Protein AF-A0A957AXA4-F1 (afdb_monomer)

Nearest PDB structures (foldseek):
  7nyv-assembly1_L  TM=6.004E-01  e=1.277E-07  Escherichia coli B
  6tjv-assembly1_F  TM=4.909E-01  e=4.546E-06  Thermosynechococcus vestitus BP-1
  7qru-assembly1_D  TM=7.253E-01  e=8.544E-04  Alkalihalophilus pseudofirmus
  6z16-assembly1_d  TM=6.894E-01  e=2.165E-03  Anoxybacillus flavithermus WK1
  8e73-assembly1_2M  TM=6.837E-01  e=1.200E-02  Vigna radiata

Secondary structure (DSSP, 8-state):
-HHHHHHHHHHHHHHHS---GGG---TTTTSHHHHHHHHHHHHHHHT-TTSHHHHHHHHHHHHHHHHS-HHHHHHHHHHHHHHHHHHHHHHIIIIISPP-----PPPPPHHHHHHHHHHHHHHHHGGGGHHHHHHHHHHH-TTS------HHHHHHHHHH-HHHHHHHHHHHHHHHHHHTTTTTHHHHHHTHHHHHHHHTGGGHHHHHHHHHHHHHHHHHHHHTT--S-HHHHHHHHHHHHHHHHHHHHT-

Sequence (251 aa):
FKALLFLGAGAVIHALGTRDMRQMGGLRKQMPVVSTTFMIGAAALIGLPIFNGFWSKELILESGLEGGPIWANVGTLLGAGITAFYAFRMVWMVLFGQPQGKTHVHDAGIPMKTALIPLAFGTLTSWLLIGRFGSWLQATLPYEQLNVESTEEMLLAIITTPATYLALAIVALGMAAWWQRERLTGLARSLQGVGRAAANGFGFEALNQGAVSLTQKAAAALQVTQTGQLNWNVLGIVVALVVVLLVLAGV

pLDDT: mean 91.18, std 6.46, range [58.69, 98.0]

Mean predicted aligned error: 7.31 Å

Solvent-accessible surface area (backbone atoms only — not comparable to full-atom values): 13351 Å² total; per-residue (Å²): 60,69,68,30,36,53,52,31,50,49,48,51,29,70,57,66,75,51,87,57,58,88,58,33,20,43,35,42,82,46,21,51,68,50,40,52,33,28,49,51,16,40,41,15,66,40,36,43,83,74,18,33,43,18,58,63,49,47,57,51,50,53,56,29,69,78,76,44,59,67,70,57,50,53,47,51,44,52,48,37,13,54,39,12,22,56,43,47,45,48,51,40,34,41,34,69,27,70,62,57,75,89,72,88,54,66,50,72,55,71,75,55,48,68,55,37,52,58,39,34,49,46,26,50,51,51,54,76,44,46,24,63,49,38,52,52,47,41,73,72,40,74,88,54,92,68,87,65,53,48,53,66,55,50,50,51,54,52,71,68,36,69,64,50,57,53,46,52,49,35,24,49,48,18,37,48,52,51,74,44,40,82,78,42,46,68,62,53,58,75,41,42,66,59,52,52,36,58,74,50,56,67,47,51,56,59,52,50,52,48,55,52,51,51,52,51,50,52,50,54,61,55,48,67,74,66,74,84,49,67,69,60,55,52,51,50,52,51,53,51,50,53,53,52,51,36,60,73,69,74,106

Foldseek 3Di:
DVVLQVLLLVQLCVQQVDPDLQLAEACCVQAVLSLVLNVLVLCLQLQDPQWPNVLVLLVVLVVCVVDNDPVVNVVSLLVSLLSLQVSLVSSCSHHVNDNRDPRRGHHDDPVSSVVRVVVSVCRRCVLQCQLVVQVVVCVVCVVDPRPRDHSVVSVVCLVPDPVNVSSVVSSVVSNVCNVCVVVCVVVCVVCVVVVVCVVCVVCVVVVVVVVVVVVVVVVVVVVVQPPVDPVSVVVVVVVVVVVVVCVVVVD

Structure (mmCIF, N/CA/C/O backbone):
data_AF-A0A957AXA4-F1
#
_entry.id   AF-A0A957AXA4-F1
#
loop_
_atom_site.group_PDB
_atom_site.id
_atom_site.type_symbol
_atom_site.label_atom_id
_atom_site.label_alt_id
_atom_site.label_comp_id
_atom_site.label_asym_id
_atom_site.label_entity_id
_atom_site.label_seq_id
_atom_site.pdbx_PDB_ins_code
_atom_site.Cartn_x
_atom_site.Cartn_y
_atom_site.Cartn_z
_atom_site.occupancy
_atom_site.B_iso_or_equiv
_atom_site.auth_seq_id
_atom_site.auth_comp_id
_atom_site.auth_asym_id
_atom_site.auth_atom_id
_atom_site.pdbx_PDB_model_num
ATOM 1 N N . PHE A 1 1 ? 5.030 1.115 6.812 1.00 91.94 1 PHE A N 1
ATOM 2 C CA . PHE A 1 1 ? 3.610 1.471 6.606 1.00 91.94 1 PHE A CA 1
ATOM 3 C C . PHE A 1 1 ? 2.664 0.296 6.304 1.00 91.94 1 PHE A C 1
ATOM 5 O O . PHE A 1 1 ? 1.607 0.256 6.916 1.00 91.94 1 PHE A O 1
ATOM 12 N N . LYS A 1 2 ? 2.964 -0.671 5.412 1.00 95.56 2 LYS A N 1
ATOM 13 C CA . LYS A 1 2 ? 2.002 -1.764 5.102 1.00 95.56 2 LYS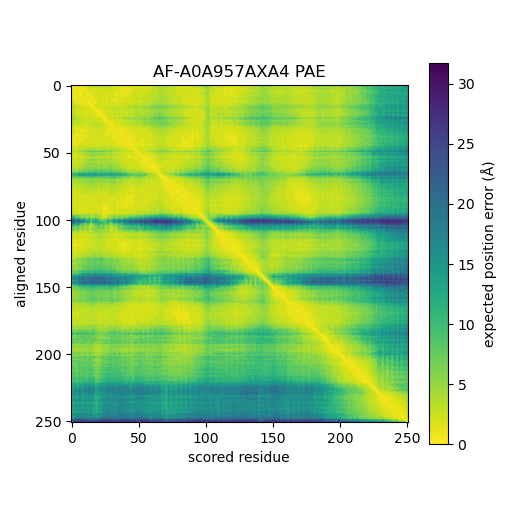 A CA 1
ATOM 14 C C . LYS A 1 2 ? 1.622 -2.611 6.324 1.00 95.56 2 LYS A C 1
ATOM 16 O O . LYS A 1 2 ? 0.441 -2.789 6.587 1.00 95.56 2 LYS A O 1
ATOM 21 N N . ALA A 1 3 ? 2.608 -3.063 7.104 1.00 96.56 3 ALA A N 1
ATOM 22 C CA . ALA A 1 3 ? 2.357 -3.806 8.345 1.00 96.56 3 ALA A CA 1
ATOM 23 C C . ALA A 1 3 ? 1.476 -3.012 9.330 1.00 96.56 3 ALA A C 1
ATOM 25 O O . ALA A 1 3 ? 0.537 -3.555 9.900 1.00 96.56 3 ALA A O 1
ATOM 26 N N . LEU A 1 4 ? 1.727 -1.704 9.453 1.00 96.94 4 LEU A N 1
ATOM 27 C CA . LEU A 1 4 ? 0.931 -0.785 10.269 1.00 96.94 4 LEU A CA 1
ATOM 28 C C . LEU A 1 4 ? -0.536 -0.733 9.820 1.00 96.94 4 LEU A C 1
ATOM 30 O O . LEU A 1 4 ? -1.434 -0.795 10.654 1.00 96.94 4 LEU A O 1
ATOM 34 N N . LEU A 1 5 ? -0.782 -0.670 8.507 1.00 97.19 5 LEU A N 1
ATOM 35 C CA . LEU A 1 5 ? -2.132 -0.684 7.942 1.00 97.19 5 LEU A CA 1
ATOM 36 C C . LEU A 1 5 ? -2.847 -2.017 8.174 1.00 97.19 5 LEU A C 1
ATOM 38 O O . LEU A 1 5 ? -4.017 -2.009 8.544 1.00 97.19 5 LEU A O 1
ATOM 42 N N . PHE A 1 6 ? -2.162 -3.149 7.997 1.00 97.25 6 PHE A N 1
ATOM 43 C CA . PHE A 1 6 ? -2.763 -4.466 8.223 1.00 97.25 6 PHE A CA 1
ATOM 44 C C . PHE A 1 6 ? -3.103 -4.705 9.694 1.00 97.25 6 PHE A C 1
ATOM 46 O O . PHE A 1 6 ? -4.210 -5.150 9.992 1.00 97.25 6 PHE A O 1
ATOM 53 N N . LEU A 1 7 ? -2.198 -4.364 10.615 1.00 96.69 7 LEU A N 1
ATOM 54 C CA . LEU A 1 7 ? -2.457 -4.480 12.051 1.00 96.69 7 LEU A CA 1
ATOM 55 C C . LEU A 1 7 ? -3.549 -3.506 12.508 1.00 96.69 7 LEU A C 1
ATOM 57 O O . LEU A 1 7 ? -4.443 -3.899 13.255 1.00 96.69 7 LEU A O 1
ATOM 61 N N . GLY A 1 8 ? -3.537 -2.266 12.009 1.00 96.25 8 GLY A N 1
ATOM 62 C CA . GLY A 1 8 ? -4.586 -1.287 12.291 1.00 96.25 8 GLY A CA 1
ATOM 63 C C . GLY A 1 8 ? -5.957 -1.730 11.769 1.00 96.25 8 GLY A C 1
ATOM 64 O O . GLY A 1 8 ? -6.941 -1.665 12.503 1.00 96.25 8 GLY A O 1
ATOM 65 N N . ALA A 1 9 ? -6.027 -2.264 10.545 1.00 96.06 9 ALA A N 1
ATOM 66 C CA . ALA A 1 9 ? -7.252 -2.851 10.001 1.00 96.06 9 ALA A CA 1
ATOM 67 C C . ALA A 1 9 ? -7.713 -4.065 10.820 1.00 96.06 9 ALA A C 1
ATOM 69 O O . ALA A 1 9 ? -8.901 -4.196 11.098 1.00 96.06 9 ALA A O 1
ATOM 70 N N . GLY A 1 10 ? -6.785 -4.926 11.251 1.00 95.31 10 GLY A N 1
ATOM 71 C CA . GLY A 1 10 ? -7.076 -6.055 12.134 1.00 95.31 10 GLY A CA 1
ATOM 72 C C . GLY A 1 10 ? -7.685 -5.612 13.465 1.00 95.31 10 GLY A C 1
ATOM 73 O O . GLY A 1 10 ? -8.685 -6.183 13.890 1.00 95.31 10 GLY A O 1
ATOM 74 N N . ALA A 1 11 ? -7.151 -4.551 14.075 1.00 94.94 11 ALA A N 1
ATOM 75 C CA . ALA A 1 11 ? -7.707 -3.970 15.295 1.00 94.94 11 ALA A CA 1
ATOM 76 C C . ALA A 1 11 ? -9.132 -3.426 15.083 1.00 94.94 11 ALA A C 1
ATOM 78 O O . ALA A 1 11 ? -10.009 -3.682 15.905 1.00 94.94 11 ALA A O 1
ATOM 79 N N . VAL A 1 12 ? -9.384 -2.736 13.963 1.00 94.50 12 VAL A N 1
ATOM 80 C CA . VAL A 1 12 ? -10.727 -2.246 13.597 1.00 94.50 12 VAL A CA 1
ATOM 81 C C . VAL A 1 12 ? -11.710 -3.400 13.375 1.00 94.50 12 VAL A C 1
ATOM 83 O O . VAL A 1 12 ? -12.821 -3.372 13.899 1.00 94.50 12 VAL A O 1
ATOM 86 N N . ILE A 1 13 ? -11.309 -4.429 12.624 1.00 94.44 13 ILE A N 1
ATOM 87 C CA . ILE A 1 13 ? -12.151 -5.600 12.339 1.00 94.44 13 ILE A CA 1
ATOM 88 C C . ILE A 1 13 ? -12.454 -6.365 13.627 1.00 94.44 13 ILE A C 1
ATOM 90 O O . ILE A 1 13 ? -13.588 -6.784 13.828 1.00 94.44 13 ILE A O 1
ATOM 94 N N . HIS A 1 14 ? -11.469 -6.528 14.510 1.00 92.94 14 HIS A N 1
ATOM 95 C CA . HIS A 1 14 ? -11.668 -7.183 15.800 1.00 92.94 14 HIS A CA 1
ATOM 96 C C . HIS A 1 14 ? -12.663 -6.416 16.680 1.00 92.94 14 HIS A C 1
ATOM 98 O O . HIS A 1 14 ? -13.513 -7.027 17.317 1.00 92.94 14 HIS A O 1
ATOM 104 N N . ALA A 1 15 ? -12.594 -5.083 16.670 1.00 90.94 15 ALA A N 1
ATOM 105 C CA . ALA A 1 15 ? -13.484 -4.230 17.445 1.00 90.94 15 ALA A CA 1
ATOM 106 C C . ALA A 1 15 ? -14.926 -4.180 16.905 1.00 90.94 15 ALA A C 1
ATOM 108 O O . ALA A 1 15 ? -15.869 -4.087 17.688 1.00 90.94 15 ALA A O 1
ATOM 109 N N . LEU A 1 16 ? -15.108 -4.223 15.580 1.00 91.19 16 LEU A N 1
ATOM 110 C CA . LEU A 1 16 ? -16.427 -4.106 14.944 1.00 91.19 16 LEU A CA 1
ATOM 111 C C . LEU A 1 16 ? -17.066 -5.446 14.551 1.00 91.19 16 LEU A C 1
ATOM 113 O O . LEU A 1 16 ? -18.259 -5.483 14.261 1.00 91.19 16 LEU A O 1
ATOM 117 N N . GLY A 1 17 ? -16.295 -6.530 14.466 1.00 90.75 17 GLY A N 1
ATOM 118 C CA . GLY A 1 17 ? -16.768 -7.844 14.014 1.00 90.75 17 GLY A CA 1
ATOM 119 C C . GLY A 1 17 ? -17.148 -7.918 12.528 1.00 90.75 17 GLY A C 1
ATOM 120 O O . GLY A 1 17 ? -17.576 -8.967 12.055 1.00 90.75 17 GLY A O 1
ATOM 121 N N . THR A 1 18 ? -16.980 -6.833 11.768 1.00 91.50 18 THR A N 1
ATOM 122 C CA . THR A 1 18 ? -17.301 -6.762 10.338 1.00 91.50 18 THR A CA 1
ATOM 123 C C . THR A 1 18 ? -16.086 -6.344 9.522 1.00 91.50 18 THR A C 1
ATOM 125 O O . THR A 1 18 ? -15.224 -5.590 9.973 1.00 91.50 18 THR A O 1
ATOM 128 N N . ARG A 1 19 ? -16.015 -6.848 8.289 1.00 93.69 19 ARG A N 1
ATOM 129 C CA . ARG A 1 19 ? -15.025 -6.449 7.275 1.00 93.69 19 ARG A CA 1
ATOM 130 C C . ARG A 1 19 ? -15.628 -5.506 6.236 1.00 93.69 19 ARG A C 1
ATOM 132 O O . ARG A 1 19 ? -14.906 -4.986 5.388 1.00 93.69 19 ARG A O 1
ATOM 139 N N . ASP A 1 20 ? -16.942 -5.294 6.286 1.00 92.69 20 ASP A N 1
ATOM 140 C CA . ASP A 1 20 ? -17.629 -4.416 5.354 1.00 92.69 20 ASP A CA 1
ATOM 141 C C . ASP A 1 20 ? -17.449 -2.958 5.778 1.00 92.69 20 ASP A C 1
ATOM 143 O O . ASP A 1 20 ? -18.064 -2.485 6.731 1.00 92.69 20 ASP A O 1
ATOM 147 N N . MET A 1 21 ? -16.631 -2.220 5.028 1.00 92.88 21 MET A N 1
ATOM 148 C CA . MET A 1 21 ? -16.370 -0.800 5.277 1.00 92.88 21 MET A CA 1
ATOM 149 C C . MET A 1 21 ? -17.629 0.076 5.238 1.00 92.88 21 MET A C 1
ATOM 151 O O . MET A 1 21 ? -17.610 1.181 5.773 1.00 92.88 21 MET A O 1
ATOM 155 N N . ARG A 1 22 ? -18.721 -0.377 4.606 1.00 90.12 22 ARG A N 1
ATOM 156 C CA . ARG A 1 22 ? -20.007 0.349 4.581 1.00 90.12 22 ARG A CA 1
ATOM 157 C C . ARG A 1 22 ? -20.707 0.344 5.943 1.00 90.12 22 ARG A C 1
ATOM 159 O O . ARG A 1 22 ? -21.545 1.205 6.196 1.00 90.12 22 ARG A O 1
ATOM 166 N N . GLN A 1 23 ? -20.350 -0.616 6.792 1.00 90.06 23 GLN A N 1
ATOM 167 C CA . GLN A 1 23 ? -20.844 -0.785 8.159 1.00 90.06 23 GLN A CA 1
ATOM 168 C C . GLN A 1 23 ? -19.866 -0.209 9.199 1.00 90.06 23 GLN A C 1
ATOM 170 O O . GLN A 1 23 ? -20.035 -0.426 10.393 1.00 90.06 23 GLN A O 1
ATOM 175 N N . MET A 1 24 ? -18.824 0.503 8.760 1.00 92.38 24 MET A N 1
ATOM 176 C CA . MET A 1 24 ? -17.855 1.176 9.627 1.00 92.38 24 MET A CA 1
ATOM 177 C C . MET A 1 24 ? -18.108 2.691 9.636 1.00 92.38 24 MET A C 1
ATOM 179 O O . MET A 1 24 ? -18.805 3.217 8.769 1.00 92.38 24 MET A O 1
ATOM 183 N N . GLY A 1 25 ? -17.518 3.399 10.600 1.00 92.62 25 GLY A N 1
ATOM 184 C CA . GLY A 1 25 ? -17.546 4.861 10.661 1.00 92.62 25 GLY A CA 1
ATOM 185 C C . GLY A 1 25 ? -17.369 5.397 12.079 1.00 92.62 25 GLY A C 1
ATOM 186 O O . GLY A 1 25 ? -17.630 4.705 13.061 1.00 92.62 25 GLY A O 1
ATOM 187 N N . GLY A 1 26 ? -16.912 6.644 12.200 1.00 91.44 26 GLY A N 1
ATOM 188 C CA . GLY A 1 26 ? -16.832 7.349 13.482 1.00 91.44 26 GLY A CA 1
ATOM 189 C C . GLY A 1 26 ? -15.827 6.786 14.493 1.00 91.44 26 GLY A C 1
ATOM 190 O O . GLY A 1 26 ? -15.943 7.063 15.690 1.00 91.44 26 GLY A O 1
ATOM 191 N N . LEU A 1 27 ? -14.840 6.006 14.047 1.00 92.62 27 LEU A N 1
ATOM 192 C CA . LEU A 1 27 ? -13.877 5.351 14.939 1.00 92.62 27 LEU A CA 1
ATOM 193 C C . LEU A 1 27 ? -12.784 6.282 15.472 1.00 92.62 27 LEU A C 1
ATOM 195 O O . LEU A 1 27 ? -12.164 5.954 16.482 1.00 92.62 27 LEU A O 1
ATOM 199 N N . ARG A 1 28 ? -12.580 7.465 14.866 1.00 93.44 28 ARG A N 1
ATOM 200 C CA . ARG A 1 28 ? -11.501 8.396 15.254 1.00 93.44 28 ARG A CA 1
ATOM 201 C C . ARG A 1 28 ? -11.468 8.696 16.756 1.00 93.44 28 ARG A C 1
ATOM 203 O O . ARG A 1 28 ? -10.393 8.765 17.342 1.00 93.44 28 ARG A O 1
ATOM 210 N N . LYS A 1 29 ? -12.641 8.914 17.361 1.00 89.19 29 LYS A N 1
ATOM 211 C CA . LYS A 1 29 ? -12.772 9.232 18.794 1.00 89.19 29 LYS A CA 1
ATOM 212 C C . LYS A 1 29 ? -12.773 7.986 19.685 1.00 89.19 29 LYS A C 1
ATOM 214 O O . LYS A 1 29 ? -12.400 8.087 20.845 1.00 89.19 29 LYS A O 1
ATOM 219 N N . GLN A 1 30 ? -13.193 6.841 19.150 1.00 90.62 30 GLN A N 1
ATOM 220 C CA . GLN A 1 30 ? -13.362 5.592 19.902 1.00 90.62 30 GLN A CA 1
ATOM 221 C C . GLN A 1 30 ? -12.045 4.809 20.016 1.00 90.62 30 GLN A C 1
ATOM 223 O O . GLN A 1 30 ? -11.773 4.199 21.043 1.00 90.62 30 GLN A O 1
ATOM 228 N N . MET A 1 31 ? -11.199 4.873 18.983 1.00 93.88 31 MET A N 1
ATOM 229 C CA . MET A 1 31 ? -9.916 4.168 18.916 1.00 93.88 31 MET A CA 1
ATOM 230 C C . MET A 1 31 ? -8.779 5.139 18.553 1.00 93.88 31 MET A C 1
ATOM 232 O O . MET A 1 31 ? -8.260 5.082 17.435 1.00 93.88 31 MET A O 1
ATOM 236 N N . PRO A 1 32 ? -8.403 6.095 19.421 1.00 94.19 32 PRO A N 1
ATOM 237 C CA . PRO A 1 32 ? -7.505 7.191 19.049 1.00 94.19 32 PRO A CA 1
ATOM 238 C C . PRO A 1 32 ? -6.106 6.718 18.626 1.00 94.19 32 PRO A C 1
ATOM 240 O O . PRO A 1 32 ? -5.540 7.263 17.673 1.00 94.19 32 PRO A O 1
ATOM 243 N N . VAL A 1 33 ? -5.557 5.683 19.278 1.00 95.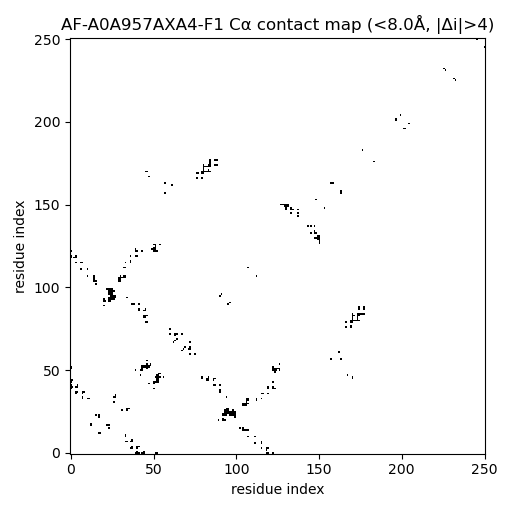81 33 VAL A N 1
ATOM 244 C CA . VAL A 1 33 ? -4.224 5.154 18.940 1.00 95.81 33 VAL A CA 1
ATOM 245 C C . VAL A 1 33 ? -4.261 4.430 17.598 1.00 95.81 33 VAL A C 1
ATOM 247 O O . VAL A 1 33 ? -3.455 4.732 16.714 1.00 95.81 33 VAL A O 1
ATOM 250 N N . VAL A 1 34 ? -5.226 3.525 17.405 1.00 96.31 34 VAL A N 1
ATOM 251 C CA . VAL A 1 34 ? -5.399 2.824 16.123 1.00 96.31 34 VAL A CA 1
ATOM 252 C C . VAL A 1 34 ? -5.681 3.820 15.004 1.00 96.31 34 VAL A C 1
ATOM 254 O O . VAL A 1 34 ? -5.053 3.748 13.959 1.00 96.31 34 VAL A O 1
ATOM 257 N N . SER A 1 35 ? -6.542 4.809 15.234 1.00 96.00 35 SER A N 1
ATOM 258 C CA . SER A 1 35 ? -6.885 5.825 14.234 1.00 96.00 35 SER A CA 1
ATOM 259 C C . SER A 1 35 ? -5.670 6.646 13.809 1.00 96.00 35 SER A C 1
ATOM 261 O O . SER A 1 35 ? -5.434 6.817 12.616 1.00 96.00 35 SER A O 1
ATOM 263 N N . THR A 1 36 ? -4.867 7.117 14.766 1.00 96.69 36 THR A N 1
ATOM 264 C CA . THR A 1 36 ? -3.676 7.934 14.476 1.00 96.69 36 THR A CA 1
ATOM 265 C C . THR A 1 36 ? -2.623 7.124 13.726 1.00 96.69 36 THR A C 1
ATOM 267 O O . THR A 1 36 ? -2.104 7.564 12.701 1.00 96.69 36 THR A O 1
ATOM 270 N N . THR A 1 37 ? -2.337 5.909 14.194 1.00 97.12 37 THR A N 1
ATOM 271 C CA . THR A 1 37 ? -1.356 5.024 13.549 1.00 97.12 37 THR A CA 1
ATOM 272 C C . THR A 1 37 ? -1.826 4.557 12.167 1.00 97.12 37 THR A C 1
ATOM 274 O O . THR A 1 37 ? -1.036 4.533 11.223 1.00 97.12 37 THR A O 1
ATOM 277 N N . PHE A 1 38 ? -3.122 4.294 11.994 1.00 97.31 38 PHE A N 1
ATOM 278 C CA . PHE A 1 38 ? -3.723 3.974 10.699 1.00 97.31 38 PHE A CA 1
ATOM 279 C C . PHE A 1 38 ? -3.644 5.153 9.723 1.00 97.31 38 PHE A C 1
ATOM 281 O O . PHE A 1 38 ? -3.284 4.958 8.563 1.00 97.31 38 PHE A O 1
ATOM 288 N N . MET A 1 39 ? -3.896 6.383 10.187 1.00 97.44 39 MET A N 1
ATOM 289 C CA . MET A 1 39 ? -3.721 7.598 9.381 1.00 97.44 39 MET A CA 1
ATOM 290 C C . MET A 1 39 ? -2.266 7.796 8.945 1.00 97.44 39 MET A C 1
ATOM 292 O O . MET A 1 39 ? -2.036 8.101 7.779 1.00 97.44 39 MET A O 1
ATOM 296 N N . ILE A 1 40 ? -1.289 7.567 9.831 1.00 98.00 40 ILE A N 1
ATOM 297 C CA . ILE A 1 40 ? 0.148 7.606 9.491 1.00 98.00 40 ILE A CA 1
ATOM 298 C C . ILE A 1 40 ? 0.472 6.573 8.404 1.00 98.00 40 ILE A C 1
ATOM 300 O O . ILE A 1 40 ? 1.118 6.890 7.405 1.00 98.00 40 ILE A O 1
ATOM 304 N N . GLY A 1 41 ? -0.012 5.338 8.563 1.00 97.62 41 GLY A N 1
ATOM 305 C CA . GLY A 1 41 ? 0.173 4.283 7.567 1.00 97.62 41 GLY A CA 1
ATOM 306 C C . GLY A 1 41 ? -0.465 4.621 6.219 1.00 97.62 41 GLY A C 1
ATOM 307 O O . GLY A 1 41 ? 0.136 4.372 5.173 1.00 97.62 41 GLY A O 1
ATOM 308 N N . ALA A 1 42 ? -1.658 5.215 6.234 1.00 97.50 42 ALA A N 1
ATOM 309 C CA . ALA A 1 42 ? -2.383 5.594 5.029 1.00 97.50 42 ALA A CA 1
ATOM 310 C C . ALA A 1 42 ? -1.735 6.792 4.330 1.00 97.50 42 ALA A C 1
ATOM 312 O O . ALA A 1 42 ? -1.615 6.779 3.112 1.00 97.50 42 ALA A O 1
ATOM 313 N N . ALA A 1 43 ? -1.254 7.785 5.077 1.00 97.38 43 ALA A N 1
ATOM 314 C CA . ALA A 1 43 ? -0.512 8.921 4.540 1.00 97.38 43 ALA A CA 1
ATOM 315 C C . ALA A 1 43 ? 0.792 8.485 3.851 1.00 97.38 43 ALA A C 1
ATOM 317 O O . ALA A 1 43 ? 1.112 8.957 2.759 1.00 97.38 43 ALA A O 1
ATOM 318 N N . ALA A 1 44 ? 1.494 7.510 4.434 1.00 97.38 44 ALA A N 1
ATOM 319 C CA . ALA A 1 44 ? 2.646 6.878 3.802 1.00 97.38 44 ALA A CA 1
ATOM 320 C C . ALA A 1 44 ? 2.269 6.087 2.539 1.00 97.38 44 ALA A C 1
ATOM 322 O O . ALA A 1 44 ? 2.965 6.176 1.534 1.00 97.38 44 ALA A O 1
ATOM 323 N N . LEU A 1 45 ? 1.151 5.350 2.557 1.00 97.19 45 LEU A N 1
ATOM 324 C CA . LEU A 1 45 ? 0.650 4.638 1.376 1.00 97.19 45 LEU A CA 1
ATOM 325 C C . LEU A 1 45 ? 0.241 5.598 0.250 1.00 97.19 45 LEU A C 1
ATOM 327 O O . LEU A 1 45 ? 0.504 5.306 -0.916 1.00 97.19 45 LEU A O 1
ATOM 331 N N . ILE A 1 46 ? -0.390 6.726 0.584 1.00 96.75 46 ILE A N 1
ATOM 332 C CA . ILE A 1 46 ? -0.729 7.802 -0.356 1.00 96.75 46 ILE A CA 1
ATOM 333 C C . ILE A 1 46 ? 0.563 8.353 -0.977 1.00 96.75 46 ILE A C 1
ATOM 335 O O . ILE A 1 46 ? 0.646 8.474 -2.197 1.00 96.75 46 ILE A O 1
ATOM 339 N N . GLY A 1 47 ? 1.608 8.532 -0.167 1.00 93.81 47 GLY A N 1
ATOM 340 C CA . GLY A 1 47 ? 2.902 9.066 -0.592 1.00 93.81 47 GLY A CA 1
ATOM 341 C C . GLY A 1 47 ? 3.021 10.554 -0.282 1.00 93.81 47 GLY A C 1
ATOM 342 O O . GLY A 1 47 ? 3.388 11.331 -1.150 1.00 93.81 47 GLY A O 1
ATOM 343 N N . LEU A 1 48 ? 2.659 10.969 0.937 1.00 94.62 48 LEU A N 1
ATOM 344 C CA . LEU A 1 48 ? 2.878 12.350 1.374 1.00 94.62 48 LEU A CA 1
ATOM 345 C C . LEU A 1 48 ? 4.359 12.575 1.762 1.00 94.62 48 LEU A C 1
ATOM 347 O O . LEU A 1 48 ? 4.915 11.697 2.428 1.00 94.62 48 LEU A O 1
ATOM 351 N N . PRO A 1 49 ? 4.973 13.738 1.443 1.00 90.50 49 PRO A N 1
ATOM 352 C CA . PRO A 1 49 ? 6.426 13.972 1.536 1.00 90.50 49 PRO A CA 1
ATOM 353 C C . PRO A 1 49 ? 7.123 13.605 2.853 1.00 90.50 49 PRO A C 1
ATOM 355 O O . PRO A 1 49 ? 8.278 13.199 2.869 1.00 90.50 49 PRO A O 1
ATOM 358 N N . ILE A 1 50 ? 6.421 13.712 3.980 1.00 90.69 50 ILE A N 1
ATOM 359 C CA . ILE A 1 50 ? 6.991 13.474 5.317 1.00 90.69 50 ILE A CA 1
ATOM 360 C C . ILE A 1 50 ? 7.221 11.976 5.595 1.00 90.69 50 ILE A C 1
ATOM 362 O O . ILE A 1 50 ? 8.008 11.613 6.467 1.00 90.69 50 ILE A O 1
ATOM 366 N N . PHE A 1 51 ? 6.525 11.084 4.888 1.00 95.00 51 PHE A N 1
ATOM 367 C CA . PHE A 1 51 ? 6.485 9.662 5.218 1.00 95.00 51 PHE A CA 1
ATOM 368 C C . PHE A 1 51 ? 7.383 8.836 4.304 1.00 95.00 51 PHE A C 1
ATOM 370 O O . PHE A 1 51 ? 7.554 9.141 3.128 1.00 95.00 51 PHE A O 1
ATOM 377 N N . ASN A 1 52 ? 7.870 7.703 4.809 1.00 93.19 52 ASN A N 1
ATOM 378 C CA . ASN A 1 52 ? 8.788 6.848 4.056 1.00 93.19 52 ASN A CA 1
ATOM 379 C C . ASN A 1 52 ? 8.256 6.353 2.698 1.00 93.19 52 ASN A C 1
ATOM 381 O O . ASN A 1 52 ? 9.031 6.163 1.768 1.00 93.19 52 ASN A O 1
ATOM 385 N N . GLY A 1 53 ? 6.939 6.185 2.561 1.00 91.19 53 GLY A N 1
ATOM 386 C CA . GLY A 1 53 ? 6.321 5.747 1.312 1.00 91.19 53 GLY A CA 1
ATOM 387 C C . GLY A 1 53 ? 6.370 6.782 0.185 1.00 91.19 53 GLY A C 1
ATOM 388 O O . GLY A 1 53 ? 6.202 6.387 -0.963 1.00 91.19 53 GLY A O 1
ATOM 389 N N . PHE A 1 54 ? 6.614 8.065 0.477 1.00 94.38 54 PHE A N 1
ATOM 390 C CA . PHE A 1 54 ? 6.901 9.071 -0.551 1.00 94.38 54 PHE A CA 1
ATOM 391 C C . PHE A 1 54 ? 8.278 8.831 -1.165 1.00 94.38 54 PHE A C 1
ATOM 393 O O . PHE A 1 54 ? 8.370 8.567 -2.357 1.00 94.38 54 PHE A O 1
ATOM 400 N N . TRP A 1 55 ? 9.317 8.791 -0.329 1.00 91.56 55 TRP A N 1
ATOM 401 C CA . TRP A 1 55 ? 10.702 8.586 -0.757 1.00 91.56 55 TRP A CA 1
ATOM 402 C C . TRP A 1 55 ? 10.876 7.300 -1.566 1.00 91.56 55 TRP A C 1
ATOM 404 O O . TRP A 1 55 ? 11.480 7.314 -2.630 1.00 91.56 55 TRP A O 1
ATOM 414 N N . SER A 1 56 ? 10.264 6.192 -1.129 1.00 90.50 56 SER A N 1
ATOM 415 C CA . SER A 1 56 ? 10.316 4.940 -1.896 1.00 90.50 56 SER A CA 1
ATOM 416 C C . SER A 1 56 ? 9.633 5.023 -3.264 1.00 90.50 56 SER A C 1
ATOM 418 O O . SER A 1 56 ? 10.033 4.304 -4.170 1.00 90.50 56 SER A O 1
ATOM 420 N N . LYS A 1 57 ? 8.577 5.833 -3.419 1.00 91.50 57 LYS A N 1
ATOM 421 C CA . LYS A 1 57 ? 7.897 6.000 -4.712 1.00 91.50 57 LYS A CA 1
ATOM 422 C C . LYS A 1 57 ? 8.673 6.927 -5.633 1.00 91.50 57 LYS A C 1
ATOM 424 O O . LYS A 1 57 ? 8.733 6.644 -6.823 1.00 91.50 57 LYS A O 1
ATOM 429 N N . GLU A 1 58 ? 9.246 7.991 -5.084 1.00 91.38 58 GLU A N 1
ATOM 430 C CA . GLU A 1 58 ? 9.968 8.979 -5.877 1.00 91.38 58 GLU A CA 1
ATOM 431 C C . GLU A 1 58 ? 11.254 8.395 -6.455 1.00 91.38 58 GLU A C 1
ATOM 433 O O . GLU A 1 58 ? 11.463 8.497 -7.654 1.00 91.38 58 GLU A O 1
ATOM 438 N N . LEU A 1 59 ? 12.017 7.636 -5.662 1.00 88.88 59 LEU A N 1
ATOM 439 C CA . LEU A 1 59 ? 13.213 6.936 -6.151 1.00 88.88 59 LEU A CA 1
ATOM 440 C C . LEU A 1 59 ? 12.903 5.968 -7.309 1.00 88.88 59 LEU A C 1
ATOM 442 O O . LEU A 1 59 ? 13.698 5.803 -8.230 1.00 88.88 59 LEU A O 1
ATOM 446 N N . ILE A 1 60 ? 11.728 5.325 -7.287 1.00 89.38 60 ILE A N 1
ATOM 447 C CA . ILE A 1 60 ? 11.279 4.454 -8.385 1.00 89.38 60 ILE A CA 1
ATOM 448 C C . ILE A 1 60 ? 10.874 5.281 -9.610 1.00 89.38 60 ILE A C 1
ATOM 450 O O . ILE A 1 60 ? 11.131 4.864 -10.738 1.00 89.38 60 ILE A O 1
ATOM 454 N N . LEU A 1 61 ? 10.212 6.423 -9.405 1.00 90.25 61 LEU A N 1
ATOM 455 C CA . LEU A 1 61 ? 9.790 7.303 -10.491 1.00 90.25 61 LEU A CA 1
ATOM 456 C C . LEU A 1 61 ? 10.997 7.936 -11.191 1.00 90.25 61 LEU A C 1
ATOM 458 O O . LEU A 1 61 ? 11.044 7.930 -12.416 1.00 90.25 61 LEU A O 1
ATOM 462 N N . GLU A 1 62 ? 11.970 8.420 -10.426 1.00 87.44 62 GLU A N 1
ATOM 463 C CA . GLU A 1 62 ? 13.225 8.994 -10.912 1.00 87.44 62 GLU A CA 1
ATOM 464 C C . GLU A 1 62 ? 14.022 7.971 -11.729 1.00 87.44 62 GLU A C 1
ATOM 466 O O . GLU A 1 62 ? 14.266 8.190 -12.915 1.00 87.44 62 GLU A O 1
ATOM 471 N N . SER A 1 63 ? 14.278 6.785 -11.166 1.00 85.50 63 SER A N 1
ATOM 472 C CA . SER A 1 63 ? 14.945 5.694 -11.892 1.00 85.50 63 SER A CA 1
ATOM 473 C C . SER A 1 63 ? 14.179 5.277 -13.161 1.00 85.50 63 SER A C 1
ATOM 475 O O . SER A 1 63 ? 14.772 4.982 -14.203 1.00 85.50 63 SER A O 1
ATOM 477 N N . GLY A 1 64 ? 12.844 5.299 -13.113 1.00 87.75 64 GLY A N 1
ATOM 478 C CA . GLY A 1 64 ? 11.995 5.047 -14.276 1.00 87.75 64 GLY A CA 1
ATOM 479 C C . GLY A 1 64 ? 12.088 6.131 -15.354 1.00 87.75 64 GLY A C 1
ATOM 480 O O . GLY A 1 64 ? 11.937 5.823 -16.537 1.00 87.75 64 GLY A O 1
ATOM 481 N N . LEU A 1 65 ? 12.344 7.388 -14.995 1.00 87.00 65 LEU A N 1
ATOM 482 C CA . LEU A 1 65 ? 12.505 8.492 -15.948 1.00 87.00 65 LEU A CA 1
ATOM 483 C C . LEU A 1 65 ? 13.870 8.473 -16.643 1.00 87.00 65 LEU A C 1
ATOM 485 O O . LEU A 1 65 ? 13.949 8.876 -17.802 1.00 87.00 65 LEU A O 1
ATOM 489 N N . GLU A 1 66 ? 14.909 7.977 -15.974 1.00 85.38 66 GLU A N 1
ATOM 490 C CA . GLU A 1 66 ? 16.266 7.908 -16.528 1.00 85.38 66 GLU A CA 1
ATOM 491 C C . GLU A 1 66 ? 16.457 6.772 -17.543 1.00 85.38 66 GLU A C 1
ATOM 493 O O . GLU A 1 66 ? 17.188 6.935 -18.520 1.00 85.38 66 GLU A O 1
ATOM 498 N N . GLY A 1 67 ? 15.799 5.624 -17.343 1.00 82.56 67 GLY A N 1
ATOM 499 C CA . GLY A 1 67 ? 16.013 4.438 -18.188 1.00 82.56 67 GLY A CA 1
ATOM 500 C C . GLY A 1 67 ? 14.765 3.627 -18.532 1.00 82.56 67 GLY A C 1
ATOM 501 O O . GLY A 1 67 ? 14.854 2.639 -19.264 1.00 82.56 67 GLY A O 1
ATOM 502 N N . GLY A 1 68 ? 13.598 4.004 -18.010 1.00 86.75 68 GLY A N 1
ATOM 503 C CA . GLY A 1 68 ? 12.351 3.268 -18.191 1.00 86.75 68 GLY A CA 1
ATOM 504 C C . GLY A 1 68 ? 11.530 3.735 -19.399 1.00 86.75 68 GLY A C 1
ATOM 505 O O . GLY A 1 68 ? 11.636 4.874 -19.860 1.00 86.75 68 GLY A O 1
ATOM 506 N N . PRO A 1 69 ? 10.648 2.872 -19.931 1.00 92.06 69 PRO A N 1
ATOM 507 C CA . PRO A 1 69 ? 9.759 3.270 -21.008 1.00 92.06 69 PRO A CA 1
ATOM 508 C C . PRO A 1 69 ? 8.687 4.247 -20.498 1.00 92.06 69 PRO A C 1
ATOM 510 O O . PRO A 1 69 ? 8.083 4.040 -19.446 1.00 92.06 69 PRO A O 1
ATOM 513 N N . ILE A 1 70 ? 8.372 5.275 -21.294 1.00 89.94 70 ILE A N 1
ATOM 514 C CA . ILE A 1 70 ? 7.436 6.355 -20.918 1.00 89.94 70 ILE A CA 1
ATOM 515 C C . ILE A 1 70 ? 6.077 5.818 -20.440 1.00 89.94 70 ILE A C 1
ATOM 517 O O . ILE A 1 70 ? 5.503 6.337 -19.482 1.00 89.94 70 ILE A O 1
ATOM 521 N N . TRP A 1 71 ? 5.561 4.757 -21.069 1.00 92.56 71 TRP A N 1
ATOM 522 C CA . TRP A 1 71 ? 4.275 4.166 -20.688 1.00 92.56 71 TRP A CA 1
ATOM 523 C C . TRP A 1 71 ? 4.277 3.614 -19.254 1.00 92.56 71 TRP A C 1
ATOM 525 O O . TRP A 1 71 ? 3.246 3.676 -18.583 1.00 92.56 71 TRP A O 1
ATOM 535 N N . ALA A 1 72 ? 5.419 3.119 -18.761 1.00 91.81 72 ALA A N 1
ATOM 536 C CA . ALA A 1 72 ? 5.545 2.626 -17.394 1.00 91.81 72 ALA A CA 1
ATOM 537 C C . ALA A 1 72 ? 5.491 3.787 -16.394 1.00 91.81 72 ALA A C 1
ATOM 539 O O . ALA A 1 72 ? 4.776 3.695 -15.401 1.00 91.81 72 ALA A O 1
ATOM 540 N N . ASN A 1 73 ? 6.138 4.914 -16.702 1.00 90.31 73 ASN A N 1
ATOM 541 C CA . ASN A 1 73 ? 6.098 6.119 -15.866 1.00 90.31 73 ASN A CA 1
ATOM 542 C C . ASN A 1 73 ? 4.684 6.707 -15.789 1.00 90.31 73 ASN A C 1
ATOM 544 O O . ASN A 1 73 ? 4.197 7.024 -14.703 1.00 90.31 73 ASN A O 1
ATOM 548 N N . VAL A 1 74 ? 3.975 6.766 -16.922 1.00 92.94 74 VAL A N 1
ATOM 549 C CA . VAL A 1 74 ? 2.552 7.145 -16.948 1.00 92.94 74 VAL A CA 1
ATOM 550 C C . VAL A 1 74 ? 1.720 6.180 -16.097 1.00 92.94 74 VAL A C 1
ATOM 552 O O . VAL A 1 74 ? 0.885 6.623 -15.307 1.00 92.94 74 VAL A O 1
ATOM 555 N N . GLY A 1 75 ? 1.973 4.872 -16.201 1.00 94.06 75 GLY A N 1
ATOM 556 C CA . GLY A 1 75 ? 1.333 3.853 -15.368 1.00 94.06 75 GLY A CA 1
ATOM 557 C C . GLY A 1 75 ? 1.578 4.061 -13.870 1.00 94.06 75 GLY A C 1
ATOM 558 O O . GLY A 1 75 ? 0.630 4.014 -13.085 1.00 94.06 75 GLY A O 1
ATOM 559 N N . THR A 1 76 ? 2.816 4.359 -13.474 1.00 93.06 76 THR A N 1
ATOM 560 C CA . THR A 1 76 ? 3.202 4.656 -12.085 1.00 93.06 76 THR A CA 1
ATOM 561 C C . THR A 1 76 ? 2.480 5.892 -11.555 1.00 93.06 76 THR A C 1
ATOM 563 O O . THR A 1 76 ? 1.902 5.845 -10.467 1.00 93.06 76 THR A O 1
ATOM 566 N N . LEU A 1 77 ? 2.433 6.974 -12.337 1.00 94.25 77 LEU A N 1
ATOM 567 C CA . LEU A 1 77 ? 1.733 8.207 -11.970 1.00 94.25 77 LEU A CA 1
ATOM 568 C C . LEU A 1 77 ? 0.220 7.986 -11.820 1.00 94.25 77 LEU A C 1
ATOM 570 O O . LEU A 1 77 ? -0.367 8.354 -10.799 1.00 94.25 77 LEU A O 1
ATOM 574 N N . LEU A 1 78 ? -0.421 7.319 -12.785 1.00 95.44 78 LEU A N 1
ATOM 575 C CA . LEU A 1 78 ? -1.841 6.959 -12.692 1.00 95.44 78 LEU A CA 1
ATOM 576 C C . LEU A 1 78 ? -2.113 6.056 -11.482 1.00 95.44 78 LEU A C 1
ATOM 578 O O . LEU A 1 78 ? -3.071 6.277 -10.734 1.00 95.44 78 LEU A O 1
ATOM 582 N N . GLY A 1 79 ? -1.241 5.074 -11.252 1.00 95.50 79 GLY A N 1
ATOM 583 C CA . GLY A 1 79 ? -1.278 4.197 -10.088 1.00 95.50 79 GLY A CA 1
ATOM 584 C C . GLY A 1 79 ? -1.177 4.969 -8.773 1.00 95.50 79 GLY A C 1
ATOM 585 O O . GLY A 1 79 ? -1.917 4.665 -7.834 1.00 95.50 79 GLY A O 1
ATOM 586 N N . ALA A 1 80 ? -0.338 6.006 -8.701 1.00 95.75 80 ALA A N 1
ATOM 587 C CA . ALA A 1 80 ? -0.228 6.879 -7.533 1.00 95.75 80 ALA A CA 1
ATOM 588 C C . ALA A 1 80 ? -1.536 7.641 -7.260 1.00 95.75 80 ALA A C 1
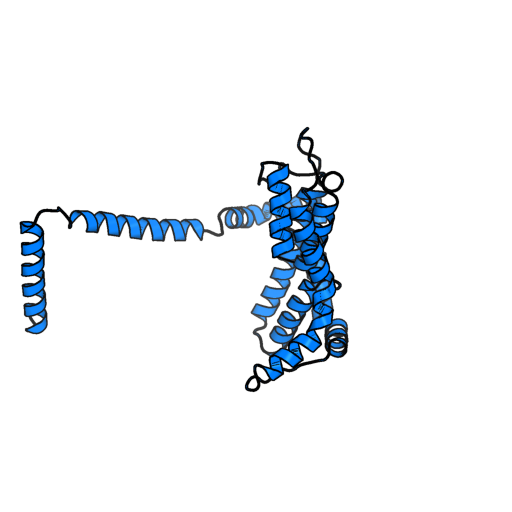ATOM 590 O O . ALA A 1 80 ? -1.999 7.661 -6.117 1.00 95.75 80 ALA A O 1
ATOM 591 N N . GLY A 1 81 ? -2.185 8.177 -8.298 1.00 97.00 81 GLY A N 1
ATOM 592 C CA . GLY A 1 81 ? -3.486 8.847 -8.181 1.00 97.00 81 GLY A CA 1
ATOM 593 C C . GLY A 1 81 ? -4.609 7.909 -7.724 1.00 97.00 81 GLY A C 1
ATOM 594 O O . GLY A 1 81 ? -5.345 8.225 -6.785 1.00 97.00 81 GLY A O 1
ATOM 595 N N . ILE A 1 82 ? -4.704 6.713 -8.319 1.00 96.38 82 ILE A N 1
ATOM 596 C CA . ILE A 1 82 ? -5.665 5.675 -7.900 1.00 96.38 82 ILE A CA 1
ATOM 597 C C . ILE A 1 82 ? -5.392 5.248 -6.451 1.00 96.38 82 ILE A C 1
ATOM 599 O O . ILE A 1 82 ? -6.329 5.092 -5.663 1.00 96.38 82 ILE A O 1
ATOM 603 N N . THR A 1 83 ? -4.115 5.115 -6.083 1.00 96.75 83 THR A N 1
ATOM 604 C CA . THR A 1 83 ? -3.684 4.797 -4.717 1.00 96.75 83 THR A CA 1
ATOM 605 C C . THR A 1 83 ? -4.139 5.844 -3.722 1.00 96.75 83 THR A C 1
ATOM 607 O O . THR A 1 83 ? -4.731 5.507 -2.693 1.00 96.75 83 THR A O 1
ATOM 610 N N . ALA A 1 84 ? -3.924 7.115 -4.050 1.00 97.44 84 ALA A N 1
ATOM 611 C CA . ALA A 1 84 ? -4.367 8.224 -3.230 1.00 97.44 84 ALA A CA 1
ATOM 612 C C . ALA A 1 84 ? -5.891 8.210 -3.046 1.00 97.44 84 ALA A C 1
ATOM 614 O O . ALA A 1 84 ? -6.379 8.317 -1.919 1.00 97.44 84 ALA A O 1
ATOM 615 N N . PHE A 1 85 ? -6.637 7.984 -4.133 1.00 97.19 85 PHE A N 1
ATOM 616 C CA . PHE A 1 85 ? -8.095 7.895 -4.110 1.00 97.19 85 PHE A CA 1
ATOM 617 C C . PHE A 1 85 ? -8.601 6.783 -3.182 1.00 97.19 85 PHE A C 1
ATOM 619 O O . PHE A 1 85 ? -9.396 7.056 -2.276 1.00 97.19 85 PHE A O 1
ATOM 626 N N . TYR A 1 86 ? -8.158 5.530 -3.365 1.00 96.00 86 TYR A N 1
ATOM 627 C CA . TYR A 1 86 ? -8.702 4.423 -2.568 1.00 96.00 86 TYR A CA 1
ATOM 628 C C . TYR A 1 86 ? -8.226 4.464 -1.109 1.00 96.00 86 TYR A C 1
ATOM 630 O O . TYR A 1 86 ? -8.987 4.090 -0.212 1.00 96.00 86 TYR A O 1
ATOM 638 N N . ALA A 1 87 ? -6.998 4.922 -0.844 1.00 97.69 87 ALA A N 1
ATOM 639 C CA . ALA A 1 87 ? -6.465 5.011 0.514 1.00 97.69 87 ALA A CA 1
ATOM 640 C C . ALA A 1 87 ? -7.165 6.124 1.304 1.00 97.69 87 ALA A C 1
ATOM 642 O O . ALA A 1 87 ? -7.584 5.912 2.444 1.00 97.69 87 ALA A O 1
ATOM 643 N N . PHE A 1 88 ? -7.376 7.285 0.681 1.00 97.31 88 PHE A N 1
ATOM 644 C CA . PHE A 1 88 ? -8.112 8.379 1.303 1.00 97.31 88 PHE A CA 1
ATOM 645 C C . PHE A 1 88 ? -9.589 8.020 1.521 1.00 97.31 88 PHE A C 1
ATOM 647 O O . PHE A 1 88 ? -10.123 8.244 2.611 1.00 97.31 88 PHE A O 1
ATOM 654 N N . ARG A 1 89 ? -10.221 7.351 0.543 1.00 96.19 89 ARG A N 1
ATOM 655 C CA . ARG A 1 89 ? -11.553 6.742 0.696 1.00 96.19 89 ARG A CA 1
ATOM 656 C C . ARG A 1 89 ? -11.633 5.841 1.922 1.00 96.19 89 ARG A C 1
ATOM 658 O O . ARG A 1 89 ? -12.590 5.933 2.689 1.00 96.19 89 ARG A O 1
ATOM 665 N N . MET A 1 90 ? -10.644 4.970 2.095 1.00 96.62 90 MET A N 1
ATOM 666 C CA . MET A 1 90 ? -10.599 4.016 3.196 1.00 96.62 90 MET A CA 1
ATOM 667 C C . MET A 1 90 ? -10.535 4.707 4.552 1.00 96.62 90 MET A C 1
ATOM 669 O O . MET A 1 90 ? -11.373 4.439 5.411 1.00 96.62 90 MET A O 1
ATOM 673 N N . VAL A 1 91 ? -9.597 5.638 4.720 1.00 97.00 91 VAL A N 1
ATOM 674 C CA . VAL A 1 91 ? -9.466 6.433 5.949 1.00 97.00 91 VAL A CA 1
ATOM 675 C C . VAL A 1 91 ? -10.763 7.175 6.255 1.00 97.00 91 VAL A C 1
ATOM 677 O O . VAL A 1 91 ? -11.239 7.143 7.391 1.00 97.00 91 VAL A O 1
ATOM 680 N N . TRP A 1 92 ? -11.363 7.806 5.242 1.00 95.81 92 TRP A N 1
ATOM 681 C CA . TRP A 1 92 ? -12.598 8.559 5.412 1.00 95.81 92 TRP A CA 1
ATOM 682 C C . TRP A 1 92 ? -13.754 7.671 5.871 1.00 95.81 92 TRP A C 1
ATOM 684 O O . TRP A 1 92 ? -14.380 7.965 6.885 1.00 95.81 92 TRP A O 1
ATOM 694 N N . MET A 1 93 ? -14.019 6.568 5.164 1.00 94.69 93 MET A N 1
ATOM 695 C CA . MET A 1 93 ? -15.132 5.670 5.486 1.00 94.69 93 MET A CA 1
ATOM 696 C C . MET A 1 93 ? -14.993 5.055 6.883 1.00 94.69 93 MET A C 1
ATOM 698 O O . MET A 1 93 ? -15.964 5.027 7.629 1.00 94.69 93 MET A O 1
ATOM 702 N N . VAL A 1 94 ? -13.791 4.613 7.254 1.00 94.88 94 VAL A N 1
ATOM 703 C CA . VAL A 1 94 ? -13.565 3.894 8.516 1.00 94.88 94 VAL A CA 1
ATOM 704 C C . VAL A 1 94 ? -13.522 4.844 9.720 1.00 94.88 94 VAL A C 1
ATOM 706 O O . VAL A 1 94 ? -14.117 4.555 10.758 1.00 94.88 94 VAL A O 1
ATOM 709 N N . LEU A 1 95 ? -12.842 5.990 9.604 1.00 94.50 95 LEU A N 1
ATOM 710 C CA . LEU A 1 95 ? -12.577 6.866 10.755 1.00 94.50 95 LEU A CA 1
ATOM 711 C C . LEU A 1 95 ? -13.527 8.063 10.859 1.00 94.50 95 LEU A C 1
ATOM 713 O O . LEU A 1 95 ? -13.872 8.462 11.973 1.00 94.50 95 LEU A O 1
ATOM 717 N N . PHE A 1 96 ? -13.924 8.639 9.721 1.00 93.25 96 PHE A N 1
ATOM 718 C CA . PHE A 1 96 ? -14.651 9.915 9.634 1.00 93.25 96 PHE A CA 1
ATOM 719 C C . PHE A 1 96 ? -16.100 9.773 9.148 1.00 93.25 96 PHE A C 1
ATOM 721 O O . PHE A 1 96 ? -16.852 10.744 9.199 1.00 93.25 96 PHE A O 1
ATOM 728 N N . GLY A 1 97 ? -16.499 8.586 8.683 1.00 88.19 97 GLY A N 1
ATOM 729 C CA . GLY A 1 97 ? -17.874 8.280 8.296 1.00 88.19 97 GLY A CA 1
ATOM 730 C C . GLY A 1 97 ? -18.854 8.385 9.466 1.00 88.19 97 GLY A C 1
ATOM 731 O O . GLY A 1 97 ? -18.454 8.482 10.628 1.00 88.19 97 GLY A O 1
ATOM 732 N N . GLN A 1 98 ? -20.151 8.348 9.162 1.00 86.38 98 GLN A N 1
ATOM 733 C CA . GLN A 1 98 ? -21.180 8.308 10.200 1.00 86.38 98 GLN A CA 1
ATOM 734 C C . GLN A 1 98 ? -21.059 7.001 11.003 1.00 86.38 98 GLN A C 1
ATOM 736 O O . GLN A 1 98 ? -20.897 5.947 10.389 1.00 86.38 98 GLN A O 1
ATOM 741 N N . PRO A 1 99 ? -21.114 7.040 12.348 1.00 83.06 99 PRO A N 1
ATOM 742 C CA . PRO A 1 99 ? -21.105 5.831 13.163 1.00 83.06 99 PRO A CA 1
ATOM 743 C C . PRO A 1 99 ? -22.282 4.917 12.798 1.00 83.06 99 PRO A C 1
ATOM 745 O O . PRO A 1 99 ? -23.440 5.311 12.910 1.00 83.06 99 PRO A O 1
ATOM 748 N N . GLN A 1 100 ? -21.978 3.695 12.369 1.00 72.62 100 GLN A N 1
ATOM 749 C CA . GLN A 1 100 ? -22.963 2.676 12.009 1.00 72.62 100 GLN A CA 1
ATOM 750 C C . GLN A 1 100 ? -23.047 1.666 13.165 1.00 72.62 100 GLN A C 1
ATOM 752 O O . GLN A 1 100 ? -22.331 0.671 13.178 1.00 72.62 100 GLN A O 1
ATOM 757 N N . GLY A 1 101 ? -23.866 1.945 14.186 1.00 67.31 101 GLY A N 1
ATOM 758 C CA . GLY A 1 101 ? -24.133 1.005 15.287 1.00 67.31 101 GLY A CA 1
ATOM 759 C C . GLY A 1 101 ? -24.109 1.609 16.696 1.00 67.31 101 GLY A C 1
ATOM 760 O O . GLY A 1 101 ? -23.626 2.717 16.913 1.00 67.31 101 GLY A O 1
ATOM 761 N N . LYS A 1 102 ? -24.655 0.853 17.662 1.00 58.69 102 LYS A N 1
ATOM 762 C CA . LYS A 1 102 ? -24.660 1.163 19.110 1.00 58.69 102 LYS A CA 1
ATOM 763 C C . LYS A 1 102 ? -23.553 0.433 19.886 1.00 58.69 102 LYS A C 1
ATOM 765 O O . LYS A 1 102 ? -23.563 0.425 21.113 1.00 58.69 102 LYS A O 1
ATOM 770 N N . THR A 1 103 ? -22.649 -0.250 19.192 1.00 63.06 103 THR A N 1
ATOM 771 C CA . THR A 1 103 ? -21.633 -1.099 19.813 1.00 63.06 103 THR A CA 1
ATOM 772 C C . THR A 1 103 ? -20.625 -0.230 20.558 1.00 63.06 103 THR A C 1
ATOM 774 O O . THR A 1 103 ? -20.042 0.681 19.974 1.00 63.06 103 THR A O 1
ATOM 777 N N . HIS A 1 104 ? -20.416 -0.502 21.848 1.00 70.25 104 HIS A N 1
ATOM 778 C CA . HIS A 1 104 ? -19.337 0.114 22.614 1.00 70.25 104 HIS A CA 1
ATOM 779 C C . HIS A 1 104 ? -17.997 -0.380 22.065 1.00 70.25 104 HIS A C 1
ATOM 781 O O . HIS A 1 104 ? -17.553 -1.482 22.378 1.00 70.25 104 HIS A O 1
ATOM 787 N N . VAL A 1 105 ? -17.372 0.426 21.209 1.00 82.19 105 VAL A N 1
ATOM 788 C CA . VAL A 1 105 ? -16.040 0.134 20.685 1.00 82.19 105 VAL A CA 1
ATOM 789 C C . VAL A 1 105 ? -15.000 0.594 21.695 1.00 82.19 105 VAL A C 1
ATOM 791 O O . VAL A 1 105 ? -14.971 1.759 22.093 1.00 82.19 105 VAL A O 1
ATOM 794 N N . HIS A 1 106 ? -14.119 -0.324 22.075 1.00 82.50 106 HIS A N 1
ATOM 795 C CA . HIS A 1 106 ? -12.930 -0.012 22.850 1.00 82.50 106 HIS A CA 1
ATOM 796 C C . HIS A 1 106 ? -11.714 0.101 21.932 1.00 82.50 106 HIS A C 1
ATOM 798 O O . HIS A 1 106 ? -11.603 -0.584 20.914 1.00 82.50 106 HIS A O 1
ATOM 804 N N . ASP A 1 107 ? -10.787 0.978 22.307 1.00 83.38 107 ASP A N 1
ATOM 805 C CA . ASP A 1 107 ? -9.481 1.055 21.663 1.00 83.38 107 ASP A CA 1
ATOM 806 C C . ASP A 1 107 ? -8.700 -0.255 21.853 1.00 83.38 107 ASP A C 1
ATOM 808 O O . ASP A 1 107 ? -8.982 -1.053 22.751 1.00 83.38 107 ASP A O 1
ATOM 812 N N . ALA A 1 108 ? -7.698 -0.478 21.005 1.00 87.31 108 ALA A N 1
ATOM 813 C CA . ALA A 1 108 ? -6.961 -1.734 21.016 1.00 87.31 108 ALA A CA 1
ATOM 814 C C . ALA A 1 108 ? -6.215 -1.964 22.342 1.00 87.31 108 ALA A C 1
ATOM 816 O O . ALA A 1 108 ? -5.721 -1.024 22.963 1.00 87.31 108 ALA A O 1
ATOM 817 N N . GLY A 1 109 ? -6.089 -3.225 22.764 1.00 91.62 109 GLY A N 1
ATOM 818 C CA . GLY A 1 109 ? -5.340 -3.586 23.969 1.00 91.62 109 GLY A CA 1
ATOM 819 C C . GLY A 1 109 ? -3.848 -3.237 23.882 1.00 91.62 109 GLY A C 1
ATOM 820 O O . GLY A 1 109 ? -3.301 -3.011 22.799 1.00 91.62 109 GLY A O 1
ATOM 821 N N . ILE A 1 110 ? -3.169 -3.247 25.034 1.00 93.50 110 ILE A N 1
ATOM 822 C CA . ILE A 1 110 ? -1.730 -2.944 25.155 1.00 93.50 110 ILE A CA 1
ATOM 823 C C . ILE A 1 110 ? -0.870 -3.706 24.125 1.00 93.50 110 ILE A C 1
ATOM 825 O O . ILE A 1 110 ? -0.069 -3.043 23.467 1.00 93.50 110 ILE A O 1
ATOM 829 N N . PRO A 1 111 ? -1.060 -5.024 23.884 1.00 93.81 111 PRO A N 1
ATOM 830 C CA . PRO A 1 111 ? -0.233 -5.763 22.923 1.00 93.81 111 PRO A CA 1
ATOM 831 C C . PRO A 1 111 ? -0.321 -5.232 21.486 1.00 93.81 111 PRO A C 1
ATOM 833 O O . PRO A 1 111 ? 0.652 -5.254 20.740 1.00 93.81 111 PRO A O 1
ATOM 836 N N . MET A 1 112 ? -1.486 -4.724 21.080 1.00 94.69 112 MET A N 1
ATOM 837 C CA . MET A 1 112 ? -1.647 -4.130 19.755 1.00 94.69 112 MET A CA 1
ATOM 838 C C . MET A 1 112 ? -1.000 -2.742 19.704 1.00 94.69 112 MET A C 1
ATOM 840 O O . MET A 1 112 ? -0.348 -2.400 18.721 1.00 94.69 112 MET A O 1
ATOM 844 N N . LYS A 1 113 ? -1.118 -1.940 20.771 1.00 94.56 113 LYS A N 1
ATOM 845 C CA . LYS A 1 113 ? -0.482 -0.612 20.836 1.00 94.56 113 LYS A CA 1
ATOM 846 C C . LYS A 1 113 ? 1.043 -0.705 20.754 1.00 94.56 113 LYS A C 1
ATOM 848 O O . LYS A 1 113 ? 1.650 0.082 20.029 1.00 94.56 113 LYS A O 1
ATOM 853 N N . THR A 1 114 ? 1.650 -1.676 21.438 1.00 95.00 114 THR A N 1
ATOM 854 C CA . THR A 1 114 ? 3.104 -1.902 21.390 1.00 95.00 114 THR A CA 1
ATOM 855 C C . THR A 1 114 ? 3.585 -2.361 20.015 1.00 95.00 114 THR A C 1
ATOM 857 O O . THR A 1 114 ? 4.727 -2.085 19.670 1.00 95.00 114 THR A O 1
ATOM 860 N N . ALA A 1 115 ? 2.729 -2.982 19.199 1.00 95.56 115 ALA A N 1
ATOM 861 C CA . ALA A 1 115 ? 3.040 -3.275 17.802 1.00 95.56 115 ALA A CA 1
ATOM 862 C C . ALA A 1 115 ? 2.856 -2.045 16.890 1.00 95.56 115 ALA A C 1
ATOM 864 O O . ALA A 1 115 ? 3.701 -1.758 16.042 1.00 95.56 115 ALA A O 1
ATOM 865 N N . LEU A 1 116 ? 1.765 -1.289 17.058 1.00 97.06 116 LEU A N 1
ATOM 866 C CA . LEU A 1 116 ? 1.422 -0.170 16.173 1.00 97.06 116 LEU A CA 1
ATOM 867 C C . LEU A 1 116 ? 2.358 1.036 16.336 1.00 97.06 116 LEU A C 1
ATOM 869 O O . LEU A 1 116 ? 2.748 1.640 15.338 1.00 97.06 116 LEU A O 1
ATOM 873 N N . ILE A 1 117 ? 2.721 1.402 17.568 1.00 96.75 117 ILE A N 1
ATOM 874 C CA . ILE A 1 117 ? 3.483 2.633 17.838 1.00 96.75 117 ILE A CA 1
ATOM 875 C C . ILE A 1 117 ? 4.889 2.597 17.205 1.00 96.75 117 ILE A C 1
ATOM 877 O O . ILE A 1 117 ? 5.207 3.531 16.465 1.00 96.75 117 ILE A O 1
ATOM 881 N N . PRO A 1 118 ? 5.715 1.545 17.385 1.00 97.44 118 PRO A N 1
ATOM 882 C CA . PRO A 1 118 ? 7.028 1.469 16.739 1.00 97.44 118 PRO A CA 1
ATOM 883 C C . PRO A 1 118 ? 6.933 1.456 15.211 1.00 97.44 118 PRO A C 1
ATOM 885 O O . PRO A 1 118 ? 7.736 2.090 14.530 1.00 97.44 118 PRO A O 1
ATOM 888 N N . LEU A 1 119 ? 5.917 0.789 14.654 1.00 97.19 119 LEU A N 1
ATOM 889 C CA . LEU A 1 119 ? 5.687 0.762 13.209 1.00 97.19 119 LEU A CA 1
ATOM 890 C C . LEU A 1 119 ? 5.271 2.131 12.655 1.00 97.19 119 LEU A C 1
ATOM 892 O O . LEU A 1 119 ? 5.668 2.489 11.541 1.00 97.19 119 LEU A O 1
ATOM 896 N N . ALA A 1 120 ? 4.479 2.899 13.406 1.00 97.56 120 ALA A N 1
ATOM 897 C CA . ALA A 1 120 ? 4.135 4.277 13.068 1.00 97.56 120 ALA A CA 1
ATOM 898 C C . ALA A 1 120 ? 5.366 5.180 13.118 1.00 97.56 120 ALA A C 1
ATOM 900 O O . ALA A 1 120 ? 5.615 5.914 12.162 1.00 97.56 120 ALA A O 1
ATOM 901 N N . PHE A 1 121 ? 6.172 5.055 14.173 1.00 97.12 121 PHE A N 1
ATOM 902 C CA . PHE A 1 121 ? 7.428 5.784 14.302 1.00 97.12 121 PHE A CA 1
ATOM 903 C C . PHE A 1 121 ? 8.371 5.484 13.132 1.00 97.12 121 PHE A C 1
ATOM 905 O O . PHE A 1 121 ? 8.767 6.402 12.421 1.00 97.12 121 PHE A O 1
ATOM 912 N N . GLY A 1 122 ? 8.632 4.208 12.834 1.00 96.25 122 GLY A N 1
ATOM 913 C CA . GLY A 1 122 ? 9.468 3.824 11.693 1.00 96.25 122 GLY A CA 1
ATOM 914 C C . GLY A 1 122 ? 8.901 4.292 10.348 1.00 96.25 122 GLY A C 1
ATOM 915 O O . GLY A 1 122 ? 9.654 4.647 9.448 1.00 96.25 122 GLY A O 1
ATOM 916 N N . THR A 1 123 ? 7.577 4.368 10.200 1.00 96.75 123 THR A N 1
ATOM 917 C CA . THR A 1 123 ? 6.943 4.912 8.986 1.00 96.75 123 THR A CA 1
ATOM 918 C C . THR A 1 123 ? 7.218 6.414 8.799 1.00 96.75 123 THR A C 1
ATOM 920 O O . THR A 1 123 ? 7.315 6.872 7.660 1.00 96.75 123 THR A O 1
ATOM 923 N N . LEU A 1 124 ? 7.386 7.163 9.892 1.00 95.69 124 LEU A N 1
ATOM 924 C CA . LEU A 1 124 ? 7.736 8.587 9.873 1.00 95.69 124 LEU A CA 1
ATOM 925 C C . LEU A 1 124 ? 9.237 8.832 9.695 1.00 95.69 124 LEU A C 1
ATOM 927 O O . LEU A 1 124 ? 9.611 9.789 9.029 1.00 95.69 124 LEU A O 1
ATOM 931 N N . THR A 1 125 ? 10.092 7.998 10.291 1.00 94.31 125 THR A N 1
ATOM 932 C CA . THR A 1 125 ? 11.520 8.326 10.456 1.00 94.31 125 THR A CA 1
ATOM 933 C C . THR A 1 125 ? 12.474 7.497 9.604 1.00 94.31 125 THR A C 1
ATOM 935 O O . THR A 1 125 ? 13.603 7.924 9.391 1.00 94.31 125 THR A O 1
ATOM 938 N N . SER A 1 126 ? 12.057 6.339 9.078 1.00 93.25 126 SER A N 1
ATOM 939 C CA . SER A 1 126 ? 12.980 5.433 8.363 1.00 93.25 126 SER A CA 1
ATOM 940 C C . SER A 1 126 ? 13.632 6.042 7.122 1.00 93.25 126 SER A C 1
ATOM 942 O O . SER A 1 126 ? 14.736 5.636 6.776 1.00 93.25 126 SER A O 1
ATOM 944 N N . TRP A 1 127 ? 13.005 7.026 6.475 1.00 90.50 127 TRP A N 1
ATOM 945 C CA . TRP A 1 127 ? 13.583 7.680 5.299 1.00 90.50 127 TRP A CA 1
ATOM 946 C C . TRP A 1 127 ? 14.854 8.480 5.618 1.00 90.50 127 TRP A C 1
ATOM 948 O O . TRP A 1 127 ? 15.735 8.586 4.773 1.00 90.50 127 TRP A O 1
ATOM 958 N N . LEU A 1 128 ? 15.014 8.953 6.860 1.00 91.88 128 LEU A N 1
ATOM 959 C CA . LEU A 1 128 ? 16.228 9.646 7.314 1.00 91.88 128 LEU A CA 1
ATOM 960 C C . LEU A 1 128 ? 17.473 8.750 7.241 1.00 91.88 128 LEU A C 1
ATOM 962 O O . LEU A 1 128 ? 18.601 9.237 7.199 1.00 91.88 128 LEU A O 1
ATOM 966 N N . LEU A 1 129 ? 17.269 7.431 7.235 1.00 91.06 129 LEU A N 1
ATOM 967 C CA . LEU A 1 129 ? 18.332 6.437 7.179 1.00 91.06 129 LEU A CA 1
ATOM 968 C C . LEU A 1 129 ? 18.689 6.021 5.747 1.00 91.06 129 LEU A C 1
ATOM 970 O O . LEU A 1 129 ? 19.593 5.204 5.603 1.00 91.06 129 LEU A O 1
ATOM 974 N N . ILE A 1 130 ? 18.030 6.554 4.708 1.00 87.19 130 ILE A N 1
ATOM 975 C CA . ILE A 1 130 ? 18.224 6.102 3.3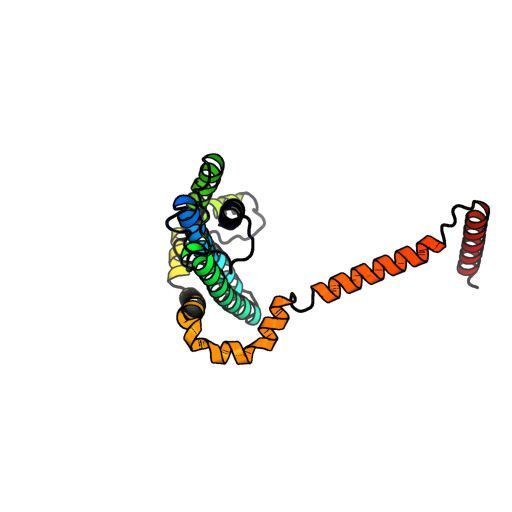19 1.00 87.19 130 ILE A CA 1
ATOM 976 C C . ILE A 1 130 ? 19.686 6.208 2.875 1.00 87.19 130 ILE A C 1
ATOM 978 O O . ILE A 1 130 ? 20.226 5.200 2.432 1.00 87.19 130 ILE A O 1
ATOM 982 N N . GLY A 1 131 ? 20.364 7.345 3.070 1.00 85.88 131 GLY A N 1
ATOM 983 C CA . GLY A 1 131 ? 21.768 7.481 2.652 1.00 85.88 131 GLY A CA 1
ATOM 984 C C . GLY A 1 131 ? 22.708 6.503 3.372 1.00 85.88 131 GLY A C 1
ATOM 985 O O . GLY A 1 131 ? 23.563 5.870 2.759 1.00 85.88 131 GLY A O 1
ATOM 986 N N . ARG A 1 132 ? 22.498 6.292 4.682 1.00 88.69 132 ARG A N 1
ATOM 987 C CA . ARG A 1 132 ? 23.256 5.298 5.472 1.00 88.69 132 ARG A CA 1
ATOM 988 C C . ARG A 1 132 ? 22.975 3.865 5.038 1.00 88.69 132 ARG A C 1
ATOM 990 O O . ARG A 1 132 ? 23.862 3.019 5.066 1.00 88.69 132 ARG A O 1
ATOM 997 N N . PHE A 1 133 ? 21.728 3.582 4.691 1.00 88.00 133 PHE A N 1
ATOM 998 C CA . PHE A 1 133 ? 21.337 2.278 4.192 1.00 88.00 133 PHE A CA 1
ATOM 999 C C . PHE A 1 133 ? 21.943 2.023 2.808 1.00 88.00 133 PHE A C 1
ATOM 1001 O O . PHE A 1 133 ? 22.475 0.942 2.582 1.00 88.00 133 PHE A O 1
ATOM 1008 N N . GLY A 1 134 ? 21.940 3.025 1.924 1.00 86.12 134 GLY A N 1
ATOM 1009 C CA . GLY A 1 134 ? 22.558 2.955 0.601 1.00 86.12 134 GLY A CA 1
ATOM 1010 C C . GLY A 1 134 ? 24.056 2.661 0.669 1.00 86.12 134 GLY A C 1
ATOM 1011 O O . GLY A 1 134 ? 24.526 1.754 -0.014 1.00 86.12 134 GLY A O 1
ATOM 1012 N N . SER A 1 135 ? 24.795 3.336 1.556 1.00 85.94 135 SER A N 1
ATOM 1013 C CA . SER A 1 135 ? 26.236 3.082 1.711 1.00 85.94 135 SER A CA 1
ATOM 1014 C C . SER A 1 135 ? 26.533 1.685 2.257 1.00 85.94 135 SER A C 1
ATOM 1016 O O . SER A 1 135 ? 27.466 1.021 1.805 1.00 85.94 135 SER A O 1
ATOM 1018 N N . TRP A 1 136 ? 25.706 1.186 3.181 1.00 88.19 136 TRP A N 1
ATOM 1019 C CA . TRP A 1 136 ? 25.815 -0.194 3.654 1.00 88.19 136 TRP A CA 1
ATOM 1020 C C . TRP A 1 136 ? 25.497 -1.217 2.552 1.00 88.19 136 TRP A C 1
ATOM 1022 O O . TRP A 1 136 ? 26.164 -2.252 2.449 1.00 88.19 136 TRP A O 1
ATOM 1032 N N . LEU A 1 137 ? 24.517 -0.914 1.698 1.00 87.25 137 LEU A N 1
ATOM 1033 C CA . LEU A 1 137 ? 24.146 -1.754 0.563 1.00 87.25 137 LEU A CA 1
ATOM 1034 C C . LEU A 1 137 ? 25.275 -1.820 -0.475 1.00 87.25 137 LEU A C 1
ATOM 1036 O O . LEU A 1 137 ? 25.612 -2.912 -0.919 1.00 87.25 137 LEU A O 1
ATOM 1040 N N . GLN A 1 138 ? 25.926 -0.692 -0.771 1.00 86.44 138 GLN A N 1
ATOM 1041 C CA . GLN A 1 138 ? 27.096 -0.625 -1.654 1.00 86.44 138 GLN A CA 1
ATOM 1042 C C . GLN A 1 138 ? 28.295 -1.406 -1.111 1.00 86.44 138 GLN A C 1
ATOM 1044 O O . GLN A 1 138 ? 28.950 -2.123 -1.862 1.00 86.44 138 GLN A O 1
ATOM 1049 N N . ALA A 1 139 ? 28.548 -1.343 0.198 1.00 87.12 139 ALA A N 1
ATOM 1050 C CA . ALA A 1 139 ? 29.590 -2.158 0.822 1.00 87.12 139 ALA A CA 1
ATOM 1051 C C . ALA A 1 139 ? 29.299 -3.670 0.722 1.00 87.12 139 ALA A C 1
ATOM 1053 O O . ALA A 1 139 ? 30.226 -4.476 0.660 1.00 87.12 139 ALA A O 1
ATOM 1054 N N . THR A 1 140 ? 28.020 -4.055 0.709 1.00 89.06 140 THR A N 1
ATOM 1055 C CA . THR A 1 140 ? 27.581 -5.459 0.640 1.00 89.06 140 THR A CA 1
ATOM 1056 C C . THR A 1 140 ? 27.499 -5.977 -0.802 1.00 89.06 140 THR A C 1
ATOM 1058 O O . THR A 1 140 ? 27.723 -7.163 -1.040 1.00 89.06 140 THR A O 1
ATOM 1061 N N . LEU A 1 141 ? 27.203 -5.101 -1.766 1.00 86.69 141 LEU A N 1
ATOM 1062 C CA . LEU A 1 141 ? 27.048 -5.408 -3.191 1.00 86.69 141 LEU A CA 1
ATOM 1063 C C . LEU A 1 141 ? 28.071 -4.618 -4.029 1.00 86.69 141 LEU A C 1
ATOM 1065 O O . LEU A 1 141 ? 27.690 -3.735 -4.795 1.00 86.69 141 LEU A O 1
ATOM 1069 N N . PRO A 1 142 ? 29.375 -4.931 -3.919 1.00 76.12 142 PRO A N 1
ATOM 1070 C CA . PRO A 1 142 ? 30.435 -4.136 -4.544 1.00 76.12 142 PRO A CA 1
ATOM 1071 C C . PRO A 1 142 ? 30.466 -4.233 -6.078 1.00 76.12 142 PRO A C 1
ATOM 1073 O O . PRO A 1 142 ? 31.125 -3.427 -6.728 1.00 76.12 142 PRO A O 1
ATOM 1076 N N . TYR A 1 143 ? 29.791 -5.229 -6.658 1.00 76.75 143 TYR A N 1
ATOM 1077 C CA . TYR A 1 143 ? 29.740 -5.447 -8.107 1.00 76.75 143 TYR A CA 1
ATOM 1078 C C . TYR A 1 143 ? 28.598 -4.688 -8.796 1.00 76.75 143 TYR A C 1
ATOM 1080 O O . TYR A 1 143 ? 28.586 -4.606 -10.022 1.00 76.75 143 TYR A O 1
ATOM 1088 N N . GLU A 1 144 ? 27.680 -4.102 -8.025 1.00 75.25 144 GLU A N 1
ATOM 1089 C CA . GLU A 1 144 ? 26.575 -3.307 -8.548 1.00 75.25 144 GLU A CA 1
ATOM 1090 C C . GLU A 1 144 ? 26.955 -1.819 -8.487 1.00 75.25 144 GLU A C 1
ATOM 1092 O O . GLU A 1 144 ? 27.338 -1.305 -7.433 1.00 75.25 144 GLU A O 1
ATOM 1097 N N . GLN A 1 145 ? 26.858 -1.101 -9.610 1.00 67.81 145 GLN A N 1
ATOM 1098 C CA . GLN A 1 145 ? 27.092 0.347 -9.638 1.00 67.81 145 GLN A CA 1
ATOM 1099 C C . GLN A 1 145 ? 25.902 1.072 -9.006 1.00 67.81 145 GLN A C 1
ATOM 1101 O O . GLN A 1 145 ? 24.970 1.497 -9.684 1.00 67.81 145 GLN A O 1
ATOM 1106 N N . LEU A 1 146 ? 25.915 1.169 -7.680 1.00 72.31 146 LEU A N 1
ATOM 1107 C CA . LEU A 1 146 ? 24.908 1.901 -6.924 1.00 72.31 146 LEU A CA 1
ATOM 1108 C C . LEU A 1 146 ? 25.326 3.365 -6.825 1.00 72.31 146 LEU A C 1
ATOM 1110 O O . LEU A 1 146 ? 26.342 3.683 -6.202 1.00 72.31 146 LEU A O 1
ATOM 1114 N N . ASN A 1 147 ? 24.516 4.251 -7.401 1.00 69.12 147 ASN A N 1
ATOM 1115 C CA . ASN A 1 147 ? 24.607 5.686 -7.159 1.00 69.12 147 ASN A CA 1
ATOM 1116 C C . ASN A 1 147 ? 24.081 5.962 -5.748 1.00 69.12 147 ASN A C 1
ATOM 1118 O O . ASN A 1 147 ? 22.882 6.123 -5.527 1.00 69.12 147 ASN A O 1
ATOM 1122 N N . VAL A 1 148 ? 24.980 5.909 -4.765 1.00 73.88 148 VAL A N 1
ATOM 1123 C CA . VAL A 1 148 ? 24.646 6.210 -3.373 1.00 73.88 148 VAL A CA 1
ATOM 1124 C C . VAL A 1 148 ? 24.794 7.704 -3.154 1.00 73.88 148 VAL A C 1
ATOM 1126 O O . VAL A 1 148 ? 25.896 8.203 -2.936 1.00 73.88 148 VAL A O 1
ATOM 1129 N N . GLU A 1 149 ? 23.669 8.401 -3.185 1.00 78.12 149 GLU A N 1
ATOM 1130 C CA . GLU A 1 149 ? 23.592 9.792 -2.757 1.00 78.12 149 GLU A CA 1
ATOM 1131 C C . GLU A 1 149 ? 23.403 9.881 -1.241 1.00 78.12 149 GLU A C 1
ATOM 1133 O O . GLU A 1 149 ? 22.803 9.010 -0.590 1.00 78.12 149 GLU A O 1
ATOM 1138 N N . SER A 1 150 ? 23.920 10.953 -0.650 1.00 83.94 150 SER A N 1
ATOM 1139 C CA . SER A 1 150 ? 23.607 11.283 0.736 1.00 83.94 150 SER A CA 1
ATOM 1140 C C . SER A 1 150 ? 22.118 11.623 0.894 1.00 83.94 150 SER A C 1
ATOM 1142 O O . SER A 1 150 ? 21.430 12.007 -0.050 1.00 83.94 150 SER A O 1
ATOM 1144 N N . THR A 1 151 ? 21.591 11.516 2.120 1.00 85.25 151 THR A N 1
ATOM 1145 C CA . THR A 1 151 ? 20.181 11.853 2.391 1.00 85.25 151 THR A CA 1
ATOM 1146 C C . THR A 1 151 ? 19.853 13.310 2.025 1.00 85.25 151 THR A C 1
ATOM 1148 O O . THR A 1 151 ? 18.718 13.601 1.659 1.00 85.25 151 THR A O 1
ATOM 1151 N N . GLU A 1 152 ? 20.825 14.221 2.128 1.00 85.44 152 GLU A N 1
ATOM 1152 C CA . GLU A 1 152 ? 20.656 15.640 1.790 1.00 85.44 152 GLU A CA 1
ATOM 1153 C C . GLU A 1 152 ? 20.620 15.869 0.278 1.00 85.44 152 GLU A C 1
ATOM 1155 O O . GLU A 1 152 ? 19.734 16.573 -0.206 1.00 85.44 152 GLU A O 1
ATOM 1160 N N . GLU A 1 153 ? 21.531 15.238 -0.464 1.00 85.31 153 GLU A N 1
ATOM 1161 C CA . GLU A 1 153 ? 21.557 15.287 -1.931 1.00 85.31 153 GLU A CA 1
ATOM 1162 C C . GLU A 1 153 ? 20.263 14.722 -2.515 1.00 85.31 153 GLU A C 1
ATOM 1164 O O . GLU A 1 153 ? 19.595 15.422 -3.272 1.00 85.31 153 GLU A O 1
ATOM 1169 N N . MET A 1 154 ? 19.826 13.551 -2.042 1.00 85.81 154 MET A N 1
ATOM 1170 C CA . MET A 1 154 ? 18.552 12.947 -2.443 1.00 85.81 154 MET A CA 1
ATOM 1171 C C . MET A 1 154 ? 17.363 13.880 -2.152 1.00 85.81 154 MET A C 1
ATOM 1173 O O . MET A 1 154 ? 16.428 13.988 -2.945 1.00 85.81 154 MET A O 1
ATOM 1177 N N . LEU A 1 155 ? 17.369 14.571 -1.007 1.00 88.00 155 LEU A N 1
ATOM 1178 C CA . LEU A 1 155 ? 16.305 15.511 -0.650 1.00 88.00 155 LEU A CA 1
ATOM 1179 C C . LEU A 1 155 ? 16.270 16.710 -1.604 1.00 88.00 155 LEU A C 1
ATOM 1181 O O . LEU A 1 155 ? 15.187 17.122 -2.023 1.00 88.00 155 LEU A O 1
ATOM 1185 N N . LEU A 1 156 ? 17.432 17.253 -1.966 1.00 88.56 156 LEU A N 1
ATOM 1186 C CA . LEU A 1 156 ?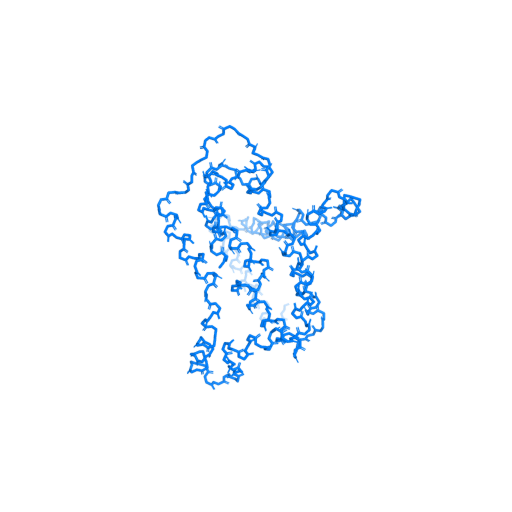 17.532 18.344 -2.934 1.00 88.56 156 LEU A CA 1
ATOM 1187 C C . LEU A 1 156 ? 17.150 17.888 -4.348 1.00 88.56 156 LEU A C 1
ATOM 1189 O O . LEU A 1 156 ? 16.384 18.591 -5.012 1.00 88.56 156 LEU A O 1
ATOM 1193 N N . ALA A 1 157 ? 17.609 16.716 -4.786 1.00 87.12 157 ALA A N 1
ATOM 1194 C CA . ALA A 1 157 ? 17.271 16.132 -6.082 1.00 87.12 157 ALA A CA 1
ATOM 1195 C C . ALA A 1 157 ? 15.751 15.951 -6.225 1.00 87.12 157 ALA A C 1
ATOM 1197 O O . ALA A 1 157 ? 15.128 16.487 -7.146 1.00 87.12 157 ALA A O 1
ATOM 1198 N N . ILE A 1 158 ? 15.115 15.326 -5.233 1.00 87.75 158 ILE A N 1
ATOM 1199 C CA . ILE A 1 158 ? 13.669 15.084 -5.240 1.00 87.75 158 ILE A CA 1
ATOM 1200 C C . ILE A 1 158 ? 12.868 16.389 -5.188 1.00 87.75 158 ILE A C 1
ATOM 1202 O O . ILE A 1 158 ? 11.880 16.531 -5.909 1.00 87.75 158 ILE A O 1
ATOM 1206 N N . ILE A 1 159 ? 13.257 17.362 -4.360 1.00 87.62 159 ILE A N 1
ATOM 1207 C CA . ILE A 1 159 ? 12.502 18.622 -4.247 1.00 87.62 159 ILE A CA 1
ATOM 1208 C C . ILE A 1 159 ? 12.650 19.478 -5.508 1.00 87.62 159 ILE A C 1
ATOM 1210 O O . ILE A 1 159 ? 11.713 20.180 -5.871 1.00 87.62 159 ILE A O 1
ATOM 1214 N N . THR A 1 160 ? 13.794 19.437 -6.188 1.00 89.62 160 THR A N 1
ATOM 1215 C CA . THR A 1 160 ? 14.014 20.238 -7.404 1.00 89.62 160 THR A CA 1
ATOM 1216 C C . THR A 1 160 ? 13.440 19.593 -8.665 1.00 89.62 160 THR A C 1
ATOM 1218 O O . THR A 1 160 ? 13.206 20.291 -9.655 1.00 89.62 160 THR A O 1
ATOM 1221 N N . THR A 1 161 ? 13.143 18.294 -8.627 1.00 89.94 161 THR A N 1
ATOM 1222 C CA . THR A 1 161 ? 12.644 17.546 -9.782 1.00 89.94 161 THR A CA 1
ATOM 1223 C C . THR A 1 161 ? 11.191 17.913 -10.135 1.00 89.94 161 THR A C 1
ATOM 1225 O O . THR A 1 161 ? 10.281 17.758 -9.315 1.00 89.94 161 THR A O 1
ATOM 1228 N N . PRO A 1 162 ? 10.902 18.345 -11.384 1.00 90.56 162 PRO A N 1
ATOM 1229 C CA . PRO A 1 162 ? 9.537 18.670 -11.817 1.00 90.56 162 PRO A CA 1
ATOM 1230 C C . PRO A 1 162 ? 8.555 17.492 -11.736 1.00 90.56 162 PRO A C 1
ATOM 1232 O O . PRO A 1 162 ? 7.361 17.691 -11.493 1.00 90.56 162 PRO A O 1
ATOM 1235 N N . ALA A 1 163 ? 9.045 16.263 -11.934 1.00 90.31 163 ALA A N 1
ATOM 1236 C CA . ALA A 1 163 ? 8.228 15.052 -11.878 1.00 90.31 163 ALA A CA 1
ATOM 1237 C C . ALA A 1 163 ? 7.621 14.818 -10.486 1.00 90.31 163 ALA A C 1
ATOM 1239 O O . ALA A 1 163 ? 6.451 14.436 -10.405 1.00 90.31 163 ALA A O 1
ATOM 1240 N N . THR A 1 164 ? 8.340 15.166 -9.416 1.00 92.81 164 THR A N 1
ATOM 1241 C CA . THR A 1 164 ? 7.855 15.118 -8.032 1.00 92.81 164 THR A CA 1
ATOM 1242 C C . THR A 1 164 ? 6.589 15.950 -7.859 1.00 92.81 164 THR A C 1
ATOM 1244 O O . THR A 1 164 ? 5.585 15.496 -7.305 1.00 92.81 164 THR A O 1
ATOM 1247 N N . TYR A 1 165 ? 6.585 17.181 -8.378 1.00 94.00 165 TYR A N 1
ATOM 1248 C CA . TYR A 1 165 ? 5.425 18.069 -8.287 1.00 94.00 165 TYR A CA 1
ATOM 1249 C C . TYR A 1 165 ? 4.241 17.558 -9.107 1.00 94.00 165 TYR A C 1
ATOM 1251 O O . TYR A 1 165 ? 3.095 17.666 -8.663 1.00 94.00 165 TYR A O 1
ATOM 1259 N N . LEU A 1 166 ? 4.502 16.957 -10.271 1.00 94.69 166 LEU A N 1
ATOM 1260 C CA . LEU A 1 166 ? 3.469 16.296 -11.065 1.00 94.69 166 LEU A CA 1
ATOM 1261 C C . LEU A 1 166 ? 2.878 15.089 -10.320 1.00 94.69 166 LEU A C 1
ATOM 1263 O O . LEU A 1 166 ? 1.654 14.943 -10.261 1.00 94.69 166 LEU A O 1
ATOM 1267 N N . ALA A 1 167 ? 3.717 14.253 -9.706 1.00 94.81 167 ALA A N 1
ATOM 1268 C CA . ALA A 1 167 ? 3.281 13.116 -8.903 1.00 94.81 167 ALA A CA 1
ATOM 1269 C C . ALA A 1 167 ? 2.423 13.569 -7.712 1.00 94.81 167 ALA A C 1
ATOM 1271 O O . ALA A 1 167 ? 1.325 13.042 -7.501 1.00 94.81 167 ALA A O 1
ATOM 1272 N N . LEU A 1 168 ? 2.858 14.605 -6.988 1.00 96.12 168 LEU A N 1
ATOM 1273 C CA . LEU A 1 168 ? 2.094 15.208 -5.893 1.00 96.12 168 LEU A CA 1
ATOM 1274 C C . LEU A 1 168 ? 0.768 15.812 -6.370 1.00 96.12 168 LEU A C 1
ATOM 1276 O O . LEU A 1 168 ? -0.251 15.648 -5.695 1.00 96.12 168 LEU A O 1
ATOM 1280 N N . ALA A 1 169 ? 0.743 16.454 -7.541 1.00 97.06 169 ALA A N 1
ATOM 1281 C CA . ALA A 1 169 ? -0.488 16.966 -8.136 1.00 97.06 169 ALA A CA 1
ATOM 1282 C C . ALA A 1 169 ? -1.472 15.829 -8.457 1.00 97.06 169 ALA A C 1
ATOM 1284 O O . ALA A 1 169 ? -2.655 15.932 -8.135 1.00 97.06 169 ALA A O 1
ATOM 1285 N N . ILE A 1 170 ? -0.999 14.713 -9.017 1.00 97.06 170 ILE A N 1
ATOM 1286 C CA . ILE A 1 170 ? -1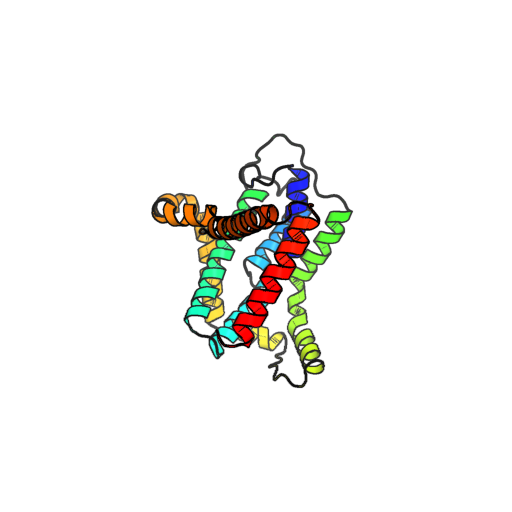.841 13.546 -9.320 1.00 97.06 170 ILE A CA 1
ATOM 1287 C C . ILE A 1 170 ? -2.360 12.877 -8.040 1.00 97.06 170 ILE A C 1
ATOM 1289 O O . ILE A 1 170 ? -3.534 12.502 -7.964 1.00 97.06 170 ILE A O 1
ATOM 1293 N N . VAL A 1 171 ? -1.525 12.778 -7.005 1.00 97.25 171 VAL A N 1
ATOM 1294 C CA . VAL A 1 171 ? -1.939 12.317 -5.671 1.00 97.25 171 VAL A CA 1
ATOM 1295 C C . VAL A 1 171 ? -3.031 13.228 -5.097 1.00 97.25 171 VAL A C 1
ATOM 1297 O O . VAL A 1 171 ? -4.071 12.737 -4.643 1.00 97.25 171 VAL A O 1
ATOM 1300 N N . ALA A 1 172 ? -2.845 14.548 -5.172 1.00 97.38 172 ALA A N 1
ATOM 1301 C CA . ALA A 1 172 ? -3.830 15.526 -4.721 1.00 97.38 172 ALA A CA 1
ATOM 1302 C C . ALA A 1 172 ? -5.143 15.428 -5.514 1.00 97.38 172 ALA A C 1
ATOM 1304 O O . ALA A 1 172 ? -6.217 15.462 -4.912 1.00 97.38 172 ALA A O 1
ATOM 1305 N N . LEU A 1 173 ? -5.077 15.228 -6.835 1.00 97.25 173 LEU A N 1
ATOM 1306 C CA . LEU A 1 173 ? -6.248 14.982 -7.681 1.00 97.25 173 LEU A CA 1
ATOM 1307 C C . LEU A 1 173 ? -6.994 13.711 -7.261 1.00 97.25 173 LEU A C 1
ATOM 1309 O O . LEU A 1 173 ? -8.219 13.734 -7.157 1.00 97.25 173 LEU A O 1
ATOM 1313 N N . GLY A 1 174 ? -6.280 12.624 -6.954 1.00 96.81 174 GLY A N 1
ATOM 1314 C CA . GLY A 1 174 ? -6.881 11.390 -6.440 1.00 96.81 174 GLY A CA 1
ATOM 1315 C C . GLY A 1 174 ? -7.627 11.603 -5.118 1.00 96.81 174 GLY A C 1
ATOM 1316 O O . GLY A 1 174 ? -8.771 11.165 -4.962 1.00 96.81 174 GLY A O 1
ATOM 1317 N N . MET A 1 175 ? -7.030 12.337 -4.176 1.00 97.25 175 MET A N 1
ATOM 1318 C CA . MET A 1 175 ? -7.690 12.696 -2.912 1.00 97.25 175 MET A CA 1
ATOM 1319 C C . MET A 1 175 ? -8.900 13.616 -3.138 1.00 97.25 175 MET A C 1
ATOM 1321 O O . MET A 1 175 ? -9.976 13.381 -2.577 1.00 97.25 175 MET A O 1
ATOM 1325 N N . ALA A 1 176 ? -8.751 14.632 -3.991 1.00 96.44 176 ALA A N 1
ATOM 1326 C CA . ALA A 1 176 ? -9.807 15.579 -4.336 1.00 96.44 176 ALA A CA 1
ATOM 1327 C C . ALA A 1 176 ? -10.991 14.892 -5.030 1.00 96.44 176 ALA A C 1
ATOM 1329 O O . ALA A 1 176 ? -12.141 15.226 -4.740 1.00 96.44 176 ALA A O 1
ATOM 1330 N N . ALA A 1 177 ? -10.734 13.894 -5.878 1.00 95.69 177 ALA A N 1
ATOM 1331 C CA . ALA A 1 177 ? -11.774 13.110 -6.534 1.00 95.69 177 ALA A CA 1
ATOM 1332 C C . ALA A 1 177 ? -12.660 12.370 -5.518 1.00 95.69 177 ALA A C 1
ATOM 1334 O O . ALA A 1 177 ? -13.883 12.354 -5.657 1.00 95.69 177 ALA A O 1
ATOM 1335 N N . TRP A 1 178 ? -12.088 11.810 -4.446 1.00 94.50 178 TRP A N 1
ATOM 1336 C CA . TRP A 1 178 ? -12.903 11.233 -3.370 1.00 94.50 178 TRP A CA 1
ATOM 1337 C C . TRP A 1 178 ? -13.623 12.305 -2.542 1.00 94.50 178 TRP A C 1
ATOM 1339 O O . TRP A 1 178 ? -14.793 12.139 -2.177 1.00 94.50 178 TRP A O 1
ATOM 1349 N N . TRP A 1 179 ? -12.949 13.418 -2.246 1.00 93.69 179 TRP A N 1
ATOM 1350 C CA . TRP A 1 179 ? -13.555 14.525 -1.504 1.00 93.69 179 TRP A CA 1
ATOM 1351 C C . TRP A 1 179 ? -14.799 15.070 -2.218 1.00 93.69 179 TRP A C 1
ATOM 1353 O O . TRP A 1 179 ? -15.842 15.269 -1.599 1.00 93.69 179 TRP A O 1
ATOM 1363 N N . GLN A 1 180 ? -14.723 15.218 -3.541 1.00 94.38 180 GLN A N 1
ATOM 1364 C CA . GLN A 1 180 ? -15.791 15.730 -4.403 1.00 94.38 180 GLN A CA 1
ATOM 1365 C C . GLN A 1 180 ? -16.660 14.620 -5.020 1.00 94.38 180 GLN A C 1
ATOM 1367 O O . GLN A 1 180 ? -17.361 14.857 -6.007 1.00 94.38 180 GLN A O 1
ATOM 1372 N N . ARG A 1 181 ? -16.660 13.412 -4.439 1.00 92.50 181 ARG A N 1
ATOM 1373 C CA . ARG A 1 181 ? -17.377 12.235 -4.970 1.00 92.50 181 ARG A CA 1
ATOM 1374 C C . ARG A 1 181 ? -18.858 12.481 -5.278 1.00 92.50 181 ARG A C 1
ATOM 1376 O O . ARG A 1 181 ? -19.384 11.886 -6.210 1.00 92.50 181 ARG A O 1
ATOM 1383 N N . GLU A 1 182 ? -19.525 13.362 -4.530 1.00 90.69 182 GLU A N 1
ATOM 1384 C CA . GLU A 1 182 ? -20.940 13.709 -4.739 1.00 90.69 182 GLU A CA 1
ATOM 1385 C C . GLU A 1 182 ? -21.159 14.465 -6.060 1.00 90.69 182 GLU A C 1
ATOM 1387 O O . GLU A 1 182 ? -22.123 14.200 -6.780 1.00 90.69 182 GLU A O 1
ATOM 1392 N N . ARG A 1 183 ? -20.209 15.331 -6.442 1.00 92.44 183 ARG A N 1
ATOM 1393 C CA . ARG A 1 183 ? -20.219 16.059 -7.723 1.00 92.44 183 ARG A CA 1
ATOM 1394 C C . ARG A 1 183 ? -19.849 15.156 -8.899 1.00 92.44 183 ARG A C 1
ATOM 1396 O O . ARG A 1 183 ? -20.353 15.336 -10.001 1.00 92.44 183 ARG A O 1
ATOM 1403 N N . LEU A 1 184 ? -19.002 14.155 -8.659 1.00 90.88 184 LEU 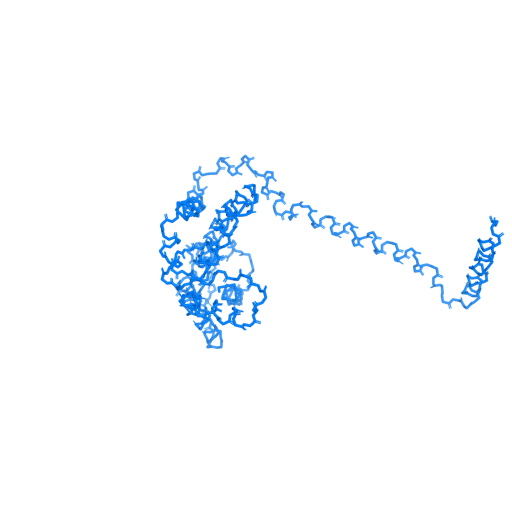A N 1
ATOM 1404 C CA . LEU A 1 184 ? -18.530 13.206 -9.675 1.00 90.88 184 LEU A CA 1
ATOM 1405 C C . LEU A 1 184 ? -19.484 12.024 -9.910 1.00 90.88 184 LEU A C 1
ATOM 1407 O O . LEU A 1 184 ? -19.140 11.091 -10.632 1.00 90.88 184 LEU A O 1
ATOM 1411 N N . THR A 1 185 ? -20.691 12.047 -9.344 1.00 88.25 185 THR A N 1
ATOM 1412 C CA . THR A 1 185 ? -21.677 10.963 -9.494 1.00 88.25 185 THR A CA 1
ATOM 1413 C C . THR A 1 185 ? -22.050 10.686 -10.952 1.00 88.25 185 THR A C 1
ATOM 1415 O O . THR A 1 185 ? -22.215 9.523 -11.316 1.00 88.25 185 THR A O 1
ATOM 1418 N N . GLY A 1 186 ? -22.133 11.713 -11.806 1.00 89.69 186 GLY A N 1
ATOM 1419 C CA . GLY A 1 186 ? -22.380 11.544 -13.245 1.00 89.69 186 GLY A CA 1
ATOM 1420 C C . GLY A 1 186 ? -21.269 10.758 -13.953 1.00 89.69 186 GLY A C 1
ATOM 1421 O O . GLY A 1 186 ? -21.548 9.804 -14.676 1.00 89.69 186 GLY A O 1
ATOM 1422 N N . LEU A 1 187 ? -20.009 11.092 -13.666 1.00 88.25 187 LEU A N 1
ATOM 1423 C CA . LEU A 1 187 ? -18.835 10.390 -14.195 1.00 88.25 187 LEU A CA 1
ATOM 1424 C C . LEU A 1 187 ? -18.708 8.975 -13.609 1.00 88.25 187 LEU A C 1
ATOM 1426 O O . LEU A 1 187 ? -18.387 8.021 -14.310 1.00 88.25 187 LEU A O 1
ATOM 1430 N N . ALA A 1 188 ? -19.037 8.796 -12.330 1.00 88.31 188 ALA A N 1
ATOM 1431 C CA . ALA A 1 188 ? -19.088 7.471 -11.720 1.00 88.31 188 ALA A CA 1
ATOM 1432 C C . ALA A 1 188 ? -20.154 6.573 -12.378 1.00 88.31 188 ALA A C 1
ATOM 1434 O O . ALA A 1 188 ? -19.952 5.364 -12.490 1.00 88.31 188 ALA A O 1
ATOM 1435 N N . ARG A 1 189 ? -21.277 7.149 -12.837 1.00 90.38 189 ARG A N 1
ATOM 1436 C CA . ARG A 1 189 ? -22.314 6.416 -13.580 1.00 90.38 189 ARG A CA 1
ATOM 1437 C C . ARG A 1 189 ? -21.837 5.981 -14.965 1.00 90.38 189 ARG A C 1
ATOM 1439 O O . ARG A 1 189 ? -22.082 4.833 -15.326 1.00 90.38 189 ARG A O 1
ATOM 1446 N N . SER A 1 190 ? -21.129 6.835 -15.708 1.00 92.69 190 SER A N 1
ATOM 1447 C CA . SER A 1 190 ? -20.593 6.452 -17.025 1.00 92.69 190 SER A CA 1
ATOM 1448 C C . SER A 1 190 ? -19.537 5.344 -16.926 1.00 92.69 190 SER A C 1
ATOM 1450 O O . SER A 1 190 ? -19.463 4.482 -17.797 1.00 92.69 190 SER A O 1
ATOM 1452 N N . LEU A 1 191 ? -18.784 5.294 -15.822 1.00 92.44 191 LEU A N 1
ATOM 1453 C CA . LEU A 1 191 ? -17.766 4.271 -15.557 1.00 92.44 191 LEU A CA 1
ATOM 1454 C C . LEU A 1 191 ? -18.287 3.032 -14.804 1.00 92.44 191 LEU A C 1
ATOM 1456 O O . LEU A 1 191 ? -17.491 2.222 -14.323 1.00 92.44 191 LEU A O 1
ATOM 1460 N N . GLN A 1 192 ? -19.605 2.819 -14.711 1.00 91.38 192 GLN A N 1
ATOM 1461 C CA . GLN A 1 192 ? -20.165 1.657 -14.003 1.00 91.38 192 GLN A CA 1
ATOM 1462 C C . GLN A 1 192 ? -19.676 0.312 -14.548 1.00 91.38 192 GLN A C 1
ATOM 1464 O O . GLN A 1 192 ? -19.509 -0.624 -13.769 1.00 91.38 192 GLN A O 1
ATOM 1469 N N . GLY A 1 193 ? -19.420 0.206 -15.857 1.00 91.94 193 GLY A N 1
ATOM 1470 C CA . GLY A 1 193 ? -18.850 -1.004 -16.457 1.00 91.94 193 GLY A CA 1
ATOM 1471 C C . GLY A 1 193 ? -17.477 -1.343 -15.874 1.00 91.94 193 GLY A C 1
ATOM 1472 O O . GLY A 1 193 ? -17.251 -2.474 -15.445 1.00 91.94 193 GLY A O 1
ATOM 1473 N N . VAL A 1 194 ? -16.606 -0.337 -15.750 1.00 90.88 194 VAL A N 1
ATOM 1474 C CA . VAL A 1 194 ? -15.287 -0.474 -15.111 1.00 90.88 194 VAL A CA 1
ATOM 1475 C C . VAL A 1 194 ? -15.444 -0.834 -13.636 1.00 90.88 194 VAL A C 1
ATOM 1477 O O . VAL A 1 194 ? -14.761 -1.728 -13.147 1.00 90.88 194 VAL A O 1
ATOM 1480 N N . GLY A 1 195 ? -16.389 -0.202 -12.933 1.00 89.38 195 GLY A N 1
ATOM 1481 C CA . GLY A 1 195 ? -16.693 -0.529 -11.538 1.00 89.38 195 GLY A CA 1
ATOM 1482 C C . GLY A 1 195 ? -17.145 -1.981 -11.340 1.00 89.38 195 GLY A C 1
ATOM 1483 O O . GLY A 1 195 ? -16.685 -2.642 -10.410 1.00 89.38 195 GLY A O 1
ATOM 1484 N N . ARG A 1 196 ? -17.998 -2.504 -12.231 1.00 90.50 196 ARG A N 1
ATOM 1485 C CA . ARG A 1 196 ? -18.431 -3.914 -12.221 1.00 90.50 196 ARG A CA 1
ATOM 1486 C C . ARG A 1 196 ? -17.274 -4.861 -12.525 1.00 90.50 196 ARG A C 1
ATOM 1488 O O . ARG A 1 196 ? -17.122 -5.860 -11.830 1.00 90.50 196 ARG A O 1
ATOM 1495 N N . ALA A 1 197 ? -16.445 -4.536 -13.517 1.00 93.12 197 ALA A N 1
ATOM 1496 C CA . ALA A 1 197 ? -15.254 -5.321 -13.831 1.00 93.12 197 ALA A CA 1
ATOM 1497 C C . ALA A 1 197 ? -14.300 -5.376 -12.628 1.00 93.12 197 ALA A C 1
ATOM 1499 O O . ALA A 1 197 ? -13.902 -6.463 -12.220 1.00 93.12 197 ALA A O 1
ATOM 1500 N N . ALA A 1 198 ? -14.013 -4.233 -11.999 1.00 91.06 198 ALA A N 1
ATOM 1501 C CA . ALA A 1 198 ? -13.155 -4.155 -10.820 1.00 91.06 198 ALA A CA 1
ATOM 1502 C C . ALA A 1 198 ? -13.727 -4.941 -9.624 1.00 91.06 198 ALA A C 1
ATOM 1504 O O . ALA A 1 198 ? -12.982 -5.634 -8.935 1.00 91.06 198 ALA A O 1
ATOM 1505 N N . ALA A 1 199 ? -15.046 -4.883 -9.399 1.00 89.56 199 ALA A N 1
ATOM 1506 C CA . ALA A 1 199 ? -15.717 -5.652 -8.347 1.00 89.56 199 ALA A CA 1
ATOM 1507 C C . ALA A 1 199 ? -15.606 -7.173 -8.557 1.00 89.56 199 ALA A C 1
ATOM 1509 O O . ALA A 1 199 ? -15.522 -7.917 -7.585 1.00 89.56 199 ALA A O 1
ATOM 1510 N N . ASN A 1 200 ? -15.540 -7.617 -9.815 1.00 90.62 200 ASN A N 1
ATOM 1511 C CA . ASN A 1 200 ? -15.363 -9.019 -10.200 1.00 90.62 200 ASN A CA 1
ATOM 1512 C C . ASN A 1 200 ? -13.883 -9.393 -10.432 1.00 90.62 200 ASN A C 1
ATOM 1514 O O . ASN A 1 200 ? -13.589 -10.336 -11.169 1.00 90.62 200 ASN A O 1
ATOM 1518 N N . GLY A 1 201 ? -12.937 -8.625 -9.875 1.00 90.88 201 GLY A N 1
ATOM 1519 C CA . GLY A 1 201 ? -11.501 -8.892 -10.009 1.00 90.88 201 GLY A CA 1
ATOM 1520 C C . GLY A 1 201 ? -11.011 -8.876 -11.459 1.00 90.88 201 GLY A C 1
ATOM 1521 O O . GLY A 1 201 ? -10.149 -9.668 -11.817 1.00 90.88 201 GLY A O 1
ATOM 1522 N N . PHE A 1 202 ? -11.610 -8.042 -12.313 1.00 93.38 202 PHE A N 1
ATOM 1523 C CA . PHE A 1 202 ? -11.348 -7.952 -13.756 1.00 93.38 202 PHE A CA 1
ATOM 1524 C C . PHE A 1 202 ? -11.484 -9.282 -14.521 1.00 93.38 202 PHE A C 1
ATOM 1526 O O . PHE A 1 202 ? -10.921 -9.437 -15.600 1.00 93.38 202 PHE A O 1
ATOM 1533 N N . GLY A 1 203 ? -12.246 -10.243 -13.987 1.00 89.94 203 GLY A N 1
ATOM 1534 C CA . GLY A 1 203 ? -12.427 -11.560 -14.601 1.00 89.94 203 GLY A CA 1
ATOM 1535 C C . GLY A 1 203 ? -11.312 -12.565 -14.295 1.00 89.94 203 GLY A C 1
ATOM 1536 O O . GLY A 1 203 ? -11.449 -13.730 -14.668 1.00 89.94 203 GLY A O 1
ATOM 1537 N N . PHE A 1 204 ? -10.263 -12.177 -13.559 1.00 92.50 204 PHE A N 1
ATOM 1538 C CA . PHE A 1 204 ? -9.213 -13.108 -13.127 1.00 92.50 204 PHE A CA 1
ATOM 1539 C C . PHE A 1 204 ? -9.765 -14.239 -12.256 1.00 92.50 204 PHE A C 1
ATOM 1541 O O . PHE A 1 204 ? -9.312 -15.372 -12.372 1.00 92.50 204 PHE A O 1
ATOM 1548 N N . GLU A 1 205 ? -10.785 -13.967 -11.439 1.00 91.31 205 GLU A N 1
ATOM 1549 C CA . GLU A 1 205 ? -11.429 -15.003 -10.627 1.00 91.31 205 GLU A CA 1
ATOM 1550 C C . GLU A 1 205 ? -12.106 -16.070 -11.498 1.00 91.31 205 GLU A C 1
ATOM 1552 O O . GLU A 1 205 ? -11.942 -17.262 -11.260 1.00 91.31 205 GLU A O 1
ATOM 1557 N N . ALA A 1 206 ? -12.799 -15.657 -12.563 1.00 91.00 206 ALA A N 1
ATOM 1558 C CA . ALA A 1 206 ? -13.430 -16.585 -13.497 1.00 91.00 206 ALA A CA 1
ATOM 1559 C C . ALA A 1 206 ? -12.388 -17.430 -14.249 1.00 91.00 206 ALA A C 1
ATOM 1561 O O . ALA A 1 206 ? -12.586 -18.632 -14.430 1.00 91.00 206 ALA A O 1
ATOM 1562 N N . LEU A 1 207 ? -11.262 -16.825 -14.643 1.00 93.19 207 LEU A N 1
ATOM 1563 C CA . LEU A 1 207 ? -10.146 -17.546 -15.262 1.00 93.19 207 LEU A CA 1
ATOM 1564 C C . LEU A 1 207 ? -9.531 -18.569 -14.300 1.00 93.19 207 LEU A C 1
ATOM 1566 O O . LEU A 1 207 ? -9.347 -19.727 -14.677 1.00 93.19 207 LEU A O 1
ATOM 1570 N N . ASN A 1 208 ? -9.273 -18.171 -13.053 1.00 93.75 208 ASN A N 1
ATOM 1571 C CA . ASN A 1 208 ? -8.711 -19.049 -12.028 1.00 93.75 208 ASN A CA 1
ATOM 1572 C C . ASN A 1 208 ? -9.650 -20.217 -11.715 1.00 93.75 208 ASN A C 1
ATOM 1574 O O . ASN A 1 208 ? -9.225 -21.372 -11.740 1.00 93.75 208 ASN A O 1
ATOM 1578 N N . GLN A 1 209 ? -10.935 -19.945 -11.483 1.00 94.19 209 GLN A N 1
ATOM 1579 C CA . GLN A 1 209 ? -11.940 -20.986 -11.258 1.00 94.19 209 GLN A CA 1
ATOM 1580 C C . GLN A 1 209 ? -12.076 -21.908 -12.473 1.00 94.19 209 GLN A C 1
ATOM 1582 O O . GLN A 1 209 ? -12.192 -23.122 -12.312 1.00 94.19 209 GLN A O 1
ATOM 1587 N N . GLY A 1 210 ? -11.990 -21.358 -13.687 1.00 95.44 210 GLY A N 1
ATOM 1588 C CA . GLY A 1 210 ? -11.934 -22.128 -14.925 1.00 95.44 210 GL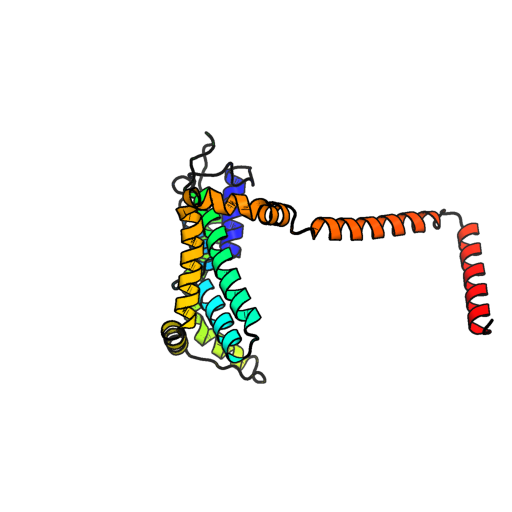Y A CA 1
ATOM 1589 C C . GLY A 1 210 ? -10.766 -23.113 -14.924 1.00 95.44 210 GLY A C 1
ATOM 1590 O O . GLY A 1 210 ? -10.989 -24.318 -15.042 1.00 95.44 210 GLY A O 1
ATOM 1591 N N . ALA A 1 211 ? -9.545 -22.626 -14.702 1.00 95.50 211 ALA A N 1
ATOM 1592 C CA . ALA A 1 211 ? -8.334 -23.447 -14.655 1.00 95.50 211 ALA A CA 1
ATOM 1593 C C . ALA A 1 211 ? -8.385 -24.528 -13.560 1.00 95.50 211 ALA A C 1
ATOM 1595 O O . ALA A 1 211 ? -8.051 -25.691 -13.809 1.00 95.50 211 ALA A O 1
ATOM 1596 N N . VAL A 1 212 ? -8.864 -24.175 -12.364 1.00 96.44 212 VAL A N 1
ATOM 1597 C CA . VAL A 1 212 ? -9.042 -25.126 -11.257 1.00 96.44 212 VAL A CA 1
ATOM 1598 C C . VAL A 1 212 ? -10.084 -26.182 -11.620 1.00 96.44 212 VAL A C 1
ATOM 1600 O O . VAL A 1 212 ? -9.826 -27.372 -11.454 1.00 96.44 212 VAL A O 1
ATOM 1603 N N . SER A 1 213 ? -11.230 -25.779 -12.173 1.00 96.81 213 SER A N 1
ATOM 1604 C CA . SER A 1 213 ? -12.300 -26.709 -12.546 1.00 96.81 213 SER A CA 1
ATOM 1605 C C . SER A 1 213 ? -11.876 -27.669 -13.658 1.00 96.81 213 SER A C 1
ATOM 1607 O O . SER A 1 213 ? -12.233 -28.845 -13.619 1.00 96.81 213 SER A O 1
ATOM 1609 N N . LEU A 1 214 ? -11.082 -27.199 -14.626 1.00 96.62 214 LEU A N 1
ATOM 1610 C CA . LEU A 1 214 ? -10.513 -28.034 -15.682 1.00 96.62 214 LEU A CA 1
ATOM 1611 C C . LEU A 1 214 ? -9.550 -29.062 -15.092 1.00 96.62 214 LEU A C 1
ATOM 1613 O O . LEU A 1 214 ? -9.674 -30.249 -15.386 1.00 96.62 214 LEU A O 1
ATOM 1617 N N . THR A 1 215 ? -8.657 -28.623 -14.204 1.00 95.44 215 THR A N 1
ATOM 1618 C CA . THR A 1 215 ? -7.718 -29.512 -13.507 1.00 95.44 215 THR A CA 1
ATOM 1619 C C . THR A 1 215 ? -8.455 -30.561 -12.673 1.00 95.44 215 THR A C 1
ATOM 1621 O O . THR A 1 215 ? -8.137 -31.745 -12.751 1.00 95.44 215 THR A O 1
ATOM 1624 N N . GLN A 1 216 ? -9.487 -30.164 -11.923 1.00 96.06 216 GLN A N 1
ATOM 1625 C CA . GLN A 1 216 ? -10.301 -31.083 -11.121 1.00 96.06 216 GLN A CA 1
ATOM 1626 C C . GLN A 1 216 ? -11.067 -32.087 -11.986 1.00 96.06 216 GLN A C 1
ATOM 1628 O O . GLN A 1 216 ? -11.100 -33.269 -11.658 1.00 96.06 216 GLN A O 1
ATOM 1633 N N . LYS A 1 217 ? -11.653 -31.646 -13.106 1.00 96.44 217 LYS A N 1
ATOM 1634 C CA . LYS A 1 217 ? -12.349 -32.538 -14.046 1.00 96.44 217 LYS A CA 1
ATOM 1635 C C . LYS A 1 217 ? -11.392 -33.531 -14.696 1.00 96.44 217 LYS A C 1
ATOM 1637 O O . LYS A 1 217 ? -11.724 -34.709 -14.782 1.00 96.44 217 LYS A O 1
ATOM 1642 N N . ALA A 1 218 ? -10.209 -33.079 -15.112 1.00 95.00 218 ALA A N 1
ATOM 1643 C CA . ALA A 1 218 ? -9.177 -33.954 -15.659 1.00 95.00 218 ALA A CA 1
ATOM 1644 C C . ALA A 1 218 ? -8.707 -34.982 -14.617 1.00 95.00 218 ALA A C 1
ATOM 1646 O O . ALA A 1 218 ? -8.633 -36.172 -14.919 1.00 95.00 218 ALA A O 1
ATOM 1647 N N . ALA A 1 219 ? -8.473 -34.549 -13.375 1.00 93.25 219 ALA A N 1
ATOM 1648 C CA . ALA A 1 219 ? -8.107 -35.439 -12.277 1.00 93.25 219 ALA A CA 1
ATOM 1649 C C . ALA A 1 219 ? -9.211 -36.463 -11.970 1.00 93.25 219 ALA A C 1
ATOM 1651 O O . ALA A 1 219 ? -8.917 -37.647 -11.841 1.00 93.25 219 ALA A O 1
ATOM 1652 N N . ALA A 1 220 ? -10.478 -36.042 -11.920 1.00 93.62 220 ALA A N 1
ATOM 1653 C CA . ALA A 1 220 ? -11.614 -36.938 -11.702 1.00 93.62 220 ALA A CA 1
ATOM 1654 C C . ALA A 1 220 ? -11.779 -37.953 -12.846 1.00 93.62 220 ALA A C 1
ATOM 1656 O O . ALA A 1 220 ? -12.041 -39.126 -12.593 1.00 93.62 220 ALA A O 1
ATOM 1657 N N . ALA A 1 221 ? -11.572 -37.532 -14.098 1.00 93.31 221 ALA A N 1
ATOM 1658 C CA . ALA A 1 221 ? -11.593 -38.435 -15.247 1.00 93.31 221 ALA A CA 1
ATOM 1659 C C . ALA A 1 221 ? -10.469 -39.483 -15.170 1.00 93.31 221 ALA A C 1
ATOM 1661 O O . ALA A 1 221 ? -10.707 -40.664 -15.417 1.00 93.31 221 ALA A O 1
ATOM 1662 N N . LEU A 1 222 ? -9.261 -39.075 -14.765 1.00 89.69 222 LEU A N 1
ATOM 1663 C CA . LEU A 1 222 ? -8.138 -39.991 -14.553 1.00 89.69 222 LEU A CA 1
ATOM 1664 C C . LEU A 1 222 ? -8.346 -40.901 -13.338 1.00 89.69 222 LEU A C 1
ATOM 1666 O O . LEU A 1 222 ? -7.928 -42.056 -13.372 1.00 89.69 222 LEU A O 1
ATOM 1670 N N . GLN A 1 223 ? -9.032 -40.439 -12.292 1.00 90.44 223 GLN A N 1
ATOM 1671 C CA . GLN A 1 223 ? -9.316 -41.246 -11.104 1.00 90.44 223 GLN A CA 1
ATOM 1672 C C . GLN A 1 223 ? -10.124 -42.508 -11.442 1.00 90.44 223 GLN A C 1
ATOM 1674 O O . GLN A 1 223 ? -9.900 -43.548 -10.830 1.00 90.44 223 GLN A O 1
ATOM 1679 N N . VAL A 1 224 ? -10.990 -42.464 -12.463 1.00 87.38 224 VAL A N 1
ATOM 1680 C CA . VAL A 1 224 ? -11.739 -43.644 -12.940 1.00 87.38 224 VAL A CA 1
ATOM 1681 C C . VAL A 1 224 ? -10.807 -44.771 -13.408 1.00 87.38 224 VAL A C 1
ATOM 1683 O O . VAL A 1 224 ? -11.165 -45.943 -13.322 1.00 87.38 224 VAL A O 1
ATOM 1686 N N . THR A 1 225 ? -9.586 -44.449 -13.850 1.00 85.69 225 THR A N 1
ATOM 1687 C CA . THR A 1 225 ? -8.596 -45.467 -14.245 1.00 85.69 225 THR A CA 1
ATOM 1688 C C . THR A 1 225 ? -8.017 -46.232 -13.048 1.00 85.69 225 THR A C 1
ATOM 1690 O O . THR A 1 225 ? -7.542 -47.354 -13.217 1.00 85.69 225 THR A O 1
ATOM 1693 N N . GLN A 1 226 ? -8.108 -45.677 -11.833 1.00 84.00 226 GLN A N 1
ATOM 1694 C CA . GLN A 1 226 ? -7.639 -46.293 -10.590 1.00 84.00 226 GLN A CA 1
ATOM 1695 C C . GLN A 1 226 ? -8.766 -47.068 -9.895 1.00 84.00 226 GLN A C 1
ATOM 1697 O O . GLN A 1 226 ? -9.288 -46.670 -8.857 1.00 84.00 226 GLN A O 1
ATOM 1702 N N . THR A 1 227 ? -9.126 -48.220 -10.460 1.00 86.56 227 THR A N 1
ATOM 1703 C CA . THR A 1 227 ? -10.245 -49.061 -9.986 1.00 86.56 227 THR A CA 1
ATOM 1704 C C . THR A 1 227 ? -9.962 -49.819 -8.683 1.00 86.56 227 THR A C 1
ATOM 1706 O O . THR A 1 227 ? -10.865 -50.436 -8.121 1.00 86.56 227 THR A O 1
ATOM 1709 N N . GLY A 1 228 ? -8.709 -49.830 -8.214 1.00 85.94 228 GLY A N 1
ATOM 1710 C CA . GLY A 1 228 ? -8.264 -50.631 -7.067 1.00 85.94 228 GLY A CA 1
ATOM 1711 C C . GLY A 1 228 ? -8.131 -52.133 -7.358 1.00 85.94 228 GLY A C 1
ATOM 1712 O O . GLY A 1 228 ? -7.742 -52.892 -6.473 1.00 85.94 228 GLY A O 1
ATOM 1713 N N . GLN A 1 229 ? -8.414 -52.581 -8.587 1.00 91.44 229 GLN A N 1
ATOM 1714 C CA . GLN A 1 229 ? -8.276 -53.981 -8.989 1.00 91.44 229 GLN A CA 1
ATOM 1715 C C . GLN A 1 229 ? -6.881 -54.253 -9.562 1.00 91.44 229 GLN A C 1
ATOM 1717 O O . GLN A 1 229 ? -6.477 -53.652 -10.558 1.00 91.44 229 GLN A O 1
ATOM 1722 N N . LEU A 1 230 ? -6.156 -55.213 -8.979 1.00 89.69 230 LEU A N 1
ATOM 1723 C CA . LEU A 1 230 ? -4.788 -55.546 -9.396 1.00 89.69 230 LEU A CA 1
ATOM 1724 C C . LEU A 1 230 ? -4.703 -55.950 -10.878 1.00 89.69 230 LEU A C 1
ATOM 1726 O O . LEU A 1 230 ? -3.811 -55.493 -11.586 1.00 89.69 230 LEU A O 1
ATOM 1730 N N . ASN A 1 231 ? -5.660 -56.748 -11.364 1.00 93.56 231 ASN A N 1
ATOM 1731 C CA . ASN A 1 231 ? -5.683 -57.217 -12.754 1.00 93.56 231 ASN A CA 1
ATOM 1732 C C . ASN A 1 231 ? -5.776 -56.057 -13.758 1.00 93.56 231 ASN A C 1
ATOM 1734 O O . ASN A 1 231 ? -5.147 -56.102 -14.812 1.00 93.56 231 ASN A O 1
ATOM 1738 N N . TRP A 1 232 ? -6.520 -55.002 -13.412 1.00 91.25 232 TRP A N 1
ATOM 1739 C CA . TRP A 1 232 ? -6.647 -53.804 -14.240 1.00 91.25 232 TRP A CA 1
ATOM 1740 C C . TRP A 1 232 ? -5.321 -53.036 -14.328 1.00 91.25 232 TRP A C 1
ATOM 1742 O O . TRP A 1 232 ? -4.913 -52.616 -15.410 1.00 91.25 232 TRP A O 1
ATOM 1752 N N . ASN A 1 233 ? -4.593 -52.940 -13.212 1.00 90.25 233 ASN A N 1
ATOM 1753 C CA . ASN A 1 233 ? -3.269 -52.317 -13.182 1.00 90.25 233 ASN A CA 1
ATOM 1754 C C . ASN A 1 233 ? -2.245 -53.110 -14.010 1.00 90.25 233 ASN A C 1
ATOM 1756 O O . ASN A 1 233 ? -1.476 -52.517 -14.764 1.00 90.25 233 ASN A O 1
ATOM 1760 N N . VAL A 1 234 ? -2.254 -54.444 -13.908 1.00 91.31 234 VAL A N 1
ATOM 1761 C CA . VAL A 1 234 ? -1.360 -55.312 -14.695 1.00 91.31 234 VAL A CA 1
ATOM 1762 C C . VAL A 1 234 ? -1.642 -55.169 -16.192 1.00 91.31 234 VAL A C 1
ATOM 1764 O O . VAL A 1 234 ? -0.701 -55.006 -16.968 1.00 91.31 234 VAL A O 1
ATOM 1767 N N . LEU A 1 235 ? -2.917 -55.150 -16.599 1.00 93.44 235 LEU A N 1
ATOM 1768 C CA . LEU A 1 235 ? -3.303 -54.904 -17.992 1.00 93.44 235 LEU A CA 1
ATOM 1769 C C . LEU A 1 235 ? -2.771 -53.552 -18.489 1.00 93.44 235 LEU A C 1
ATOM 1771 O O . LEU A 1 235 ? -2.179 -53.489 -19.565 1.00 93.44 235 LEU A O 1
ATOM 1775 N N . GLY A 1 236 ? -2.927 -52.492 -17.688 1.00 90.38 236 GLY A N 1
ATOM 1776 C CA . GLY A 1 236 ? -2.407 -51.161 -18.009 1.00 90.38 236 GLY A CA 1
ATOM 1777 C C . GLY A 1 236 ? -0.892 -51.144 -18.242 1.00 90.38 236 GLY A C 1
ATOM 1778 O O . GLY A 1 236 ? -0.431 -50.550 -19.215 1.00 90.38 236 GLY A O 1
ATOM 1779 N N . ILE A 1 237 ? -0.117 -51.846 -17.406 1.00 92.75 237 ILE A N 1
ATOM 1780 C CA . ILE A 1 237 ? 1.347 -51.954 -17.545 1.00 92.75 237 ILE A CA 1
ATOM 1781 C C . ILE A 1 237 ? 1.732 -52.702 -18.828 1.00 92.75 237 ILE A C 1
ATOM 1783 O O . ILE A 1 237 ? 2.617 -52.253 -19.555 1.00 92.75 237 ILE A O 1
ATOM 1787 N N . VAL A 1 238 ? 1.068 -53.823 -19.129 1.00 95.19 238 VAL A N 1
ATOM 1788 C CA . VAL A 1 238 ? 1.362 -54.618 -20.334 1.00 95.19 238 VAL A CA 1
ATOM 1789 C C . VAL A 1 238 ? 1.053 -53.822 -21.602 1.00 95.19 238 VAL A C 1
ATOM 1791 O O . VAL A 1 238 ? 1.879 -53.788 -22.512 1.00 95.19 238 VAL A O 1
ATOM 1794 N N . VAL A 1 239 ? -0.093 -53.133 -21.650 1.00 94.38 239 VAL A N 1
ATOM 1795 C CA . VAL A 1 239 ? -0.451 -52.264 -22.784 1.00 94.38 239 VAL A CA 1
ATOM 1796 C C . VAL A 1 239 ? 0.573 -51.142 -22.947 1.00 94.38 239 VAL A C 1
ATOM 1798 O O . VAL A 1 239 ? 1.047 -50.916 -24.059 1.00 94.38 239 VAL A O 1
ATOM 1801 N N . ALA A 1 240 ? 0.967 -50.479 -21.856 1.00 93.69 240 ALA A N 1
ATOM 1802 C CA . ALA A 1 240 ? 1.987 -49.433 -21.903 1.00 93.69 240 ALA A CA 1
ATOM 1803 C C . ALA A 1 240 ? 3.327 -49.959 -22.447 1.00 93.69 240 ALA A C 1
ATOM 1805 O O . ALA A 1 240 ? 3.945 -49.303 -23.284 1.00 93.69 240 ALA A O 1
ATOM 1806 N N . LEU A 1 241 ? 3.752 -51.157 -22.034 1.00 95.25 241 LEU A N 1
ATOM 1807 C CA . LEU A 1 241 ? 4.983 -51.784 -22.520 1.00 95.25 241 LEU A CA 1
ATOM 1808 C C . LEU A 1 241 ? 4.921 -52.081 -24.025 1.00 95.25 241 LEU A C 1
ATOM 1810 O O . LEU A 1 241 ? 5.874 -51.785 -24.742 1.00 95.25 241 LEU A O 1
ATOM 1814 N N . VAL A 1 242 ? 3.800 -52.619 -24.515 1.00 94.94 242 VAL A N 1
ATOM 1815 C CA . VAL A 1 242 ? 3.600 -52.881 -25.951 1.00 94.94 242 VAL A CA 1
ATOM 1816 C C . VAL A 1 242 ? 3.646 -51.582 -26.753 1.00 94.94 242 VAL A C 1
ATOM 1818 O O . VAL A 1 242 ? 4.334 -51.525 -27.768 1.00 94.94 242 VAL A O 1
ATOM 1821 N N . VAL A 1 243 ? 2.977 -50.526 -26.281 1.00 95.31 243 VAL A N 1
ATOM 1822 C CA . VAL A 1 243 ? 3.001 -49.208 -26.937 1.00 95.31 243 VAL A CA 1
ATOM 1823 C C . VAL A 1 243 ? 4.425 -48.658 -27.011 1.00 95.31 243 VAL A C 1
ATOM 1825 O O . VAL A 1 243 ? 4.848 -48.214 -28.074 1.00 95.31 243 VAL A O 1
ATOM 1828 N N . VAL A 1 244 ? 5.191 -48.730 -25.920 1.00 95.31 244 VAL A N 1
ATOM 1829 C CA . VAL A 1 244 ? 6.593 -48.278 -25.907 1.00 95.31 244 VAL A CA 1
ATOM 1830 C C . VAL A 1 244 ? 7.442 -49.075 -26.897 1.00 95.31 244 VAL A C 1
ATOM 1832 O O . VAL A 1 244 ? 8.238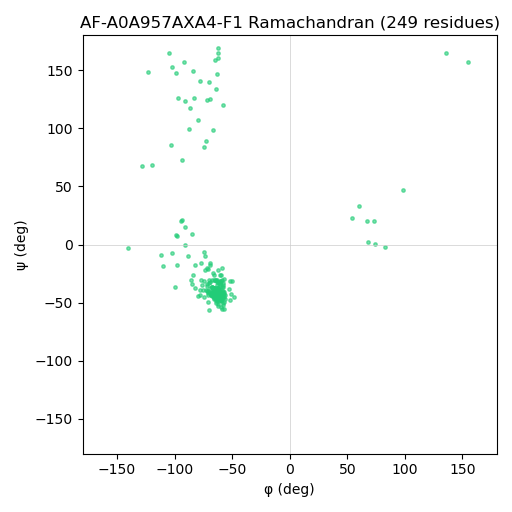 -48.488 -27.625 1.00 95.31 244 VAL A O 1
ATOM 1835 N N . LEU A 1 245 ? 7.265 -50.396 -26.957 1.00 94.62 245 LEU A N 1
ATOM 1836 C CA . LEU A 1 245 ? 8.006 -51.248 -27.887 1.00 94.62 245 LEU A CA 1
ATOM 1837 C C . LEU A 1 245 ? 7.667 -50.953 -29.352 1.00 94.62 245 LEU A C 1
ATOM 1839 O O . LEU A 1 245 ? 8.579 -50.945 -30.173 1.00 94.62 245 LEU A O 1
ATOM 1843 N N . LEU A 1 246 ? 6.401 -50.673 -29.676 1.00 94.50 246 LEU A N 1
ATOM 1844 C CA . LEU A 1 246 ? 5.990 -50.273 -31.028 1.00 94.50 246 LEU A CA 1
ATOM 1845 C C . LEU A 1 246 ? 6.629 -48.938 -31.429 1.00 94.50 246 LEU A C 1
ATOM 1847 O O . LEU A 1 246 ? 7.319 -48.870 -32.445 1.00 94.50 246 LEU A O 1
ATOM 1851 N N . VAL A 1 247 ? 6.540 -47.931 -30.551 1.00 94.19 247 VAL A N 1
ATOM 1852 C CA . VAL A 1 247 ? 7.167 -46.617 -30.771 1.00 94.19 247 VAL A CA 1
ATOM 1853 C C . VAL A 1 247 ? 8.681 -46.742 -30.977 1.00 94.19 247 VAL A C 1
ATOM 1855 O O . VAL A 1 247 ? 9.234 -46.107 -31.874 1.00 94.19 247 VAL A O 1
ATOM 1858 N N . LEU A 1 248 ? 9.368 -47.573 -30.185 1.00 92.12 248 LEU A N 1
ATOM 1859 C CA . LEU A 1 248 ? 10.810 -47.814 -30.334 1.00 92.12 248 LEU A CA 1
ATOM 1860 C C . LEU A 1 248 ? 11.161 -48.614 -31.595 1.00 92.12 248 LEU A C 1
ATOM 1862 O O . LEU A 1 248 ? 12.239 -48.419 -32.155 1.00 92.12 248 LEU A O 1
ATOM 1866 N N . ALA A 1 249 ? 10.270 -49.495 -32.046 1.00 91.38 249 ALA A N 1
ATOM 1867 C CA . ALA A 1 249 ? 10.420 -50.232 -33.297 1.00 91.38 249 ALA A CA 1
ATOM 1868 C C . ALA A 1 249 ? 10.156 -49.362 -34.542 1.00 91.38 249 ALA A C 1
ATOM 1870 O O . ALA A 1 249 ? 10.384 -49.826 -35.659 1.00 91.38 249 ALA A O 1
ATOM 1871 N N . GLY A 1 250 ? 9.710 -48.111 -34.366 1.00 82.56 250 GLY A N 1
ATOM 1872 C CA . GLY A 1 250 ? 9.421 -47.184 -35.460 1.00 82.56 250 GLY A CA 1
ATOM 1873 C C . GLY A 1 250 ? 8.147 -47.521 -36.240 1.00 82.56 250 GLY A C 1
ATOM 1874 O O . GLY A 1 250 ? 8.020 -47.085 -37.386 1.00 82.56 250 GLY A O 1
ATOM 1875 N N . VAL A 1 251 ? 7.240 -48.299 -35.635 1.00 60.66 251 VAL A N 1
ATOM 1876 C CA . VAL A 1 251 ? 5.891 -48.618 -36.140 1.00 60.66 251 VAL A CA 1
ATOM 1877 C C . VAL A 1 251 ? 4.865 -47.861 -35.311 1.00 60.66 251 VAL A C 1
ATOM 1879 O O . VAL A 1 251 ? 4.009 -47.191 -35.926 1.00 60.66 251 VAL A O 1
#

Radius of gyration: 27.22 Å; Cα contacts (8 Å, |Δi|>4): 229; chains: 1; bounding box: 55×78×61 Å